Protein AF-A0A4Q3ACN5-F1 (afdb_monomer)

Nearest PDB structures (foldseek):
  8byt-assembly1_A  TM=2.832E-01  e=7.876E+00  Veillonella parvula

pLDDT: mean 89.88, std 8.8, range [47.22, 98.25]

Sequence (199 aa):
MADLKVKLSAAVGVMPGVPFAIDLSIPGQAVHGDQWLEDMKPAAAQFQARLQGLGLLRHPTTWQGLAVANAESVTMQMGEQAFEFDEGRATFALQGGVLQCPDIRLTGERASFLGNGQLHADGQGTGVLRVVVPPATAVIWTERLAIGDRAPVFAPLETPDRMFIDLRWISYSGGRGIELGAGGPIVPPVDLFKLLAGS

Secondary structure (DSSP, 8-state):
------EEEEEE--STT-EEEEEEEEEEEEEE-TTT-TTT--EEEEEEEEEEEEEETTEEEEEEEEEEEEEEEEEEEETTEEEEEEEEEEEEEEETTEEEEEEEEEE-SS-EEEEEEEEETTS-EEEEEEEEE-HHHHHHHHHHT-BTTB----EE-SSTT-EEEEEEEEEETTEEEEEESTT--EE-TTTHHHHHHT-

Radius of gyration: 18.89 Å; Cα contacts (8 Å, |Δi|>4): 512; chains: 1; bounding box: 46×30×50 Å

Solvent-accessible surface area (backbone atoms only — not comparable to full-atom values): 9971 Å² total; per-residue (Å²): 137,76,81,84,64,72,49,76,47,75,49,75,48,98,51,93,51,32,40,38,38,40,41,37,37,30,64,78,35,55,48,74,36,48,90,81,35,77,69,35,38,36,33,23,64,31,33,31,36,40,37,38,37,35,32,28,75,77,37,54,56,56,26,35,33,43,35,43,38,42,32,30,55,32,38,33,34,31,58,88,46,77,45,59,21,58,39,33,39,38,38,37,39,34,49,61,34,30,42,32,26,83,39,35,38,36,41,30,93,70,38,29,41,41,29,36,36,38,37,38,81,88,66,53,55,45,35,41,37,35,39,36,29,37,57,74,55,48,55,57,48,30,64,56,54,38,50,89,98,31,50,35,59,70,42,71,47,99,54,84,75,30,26,33,33,45,37,28,47,44,74,53,101,89,50,60,28,31,30,36,14,92,92,26,31,72,39,50,70,87,46,52,63,36,44,72,23,74,102

Mean predicted aligned error: 5.49 Å

Structure (mmCIF, N/CA/C/O backbone):
data_AF-A0A4Q3ACN5-F1
#
_entry.id   AF-A0A4Q3ACN5-F1
#
loop_
_atom_site.group_PDB
_atom_site.id
_atom_site.type_symbol
_atom_site.label_atom_id
_atom_site.label_alt_id
_atom_site.label_comp_id
_atom_site.label_asym_id
_atom_site.label_entity_id
_atom_site.label_seq_id
_atom_site.pdbx_PDB_ins_code
_atom_site.Cartn_x
_atom_site.Cartn_y
_atom_site.Cartn_z
_atom_site.occupancy
_atom_site.B_iso_or_equiv
_atom_site.auth_seq_id
_atom_site.auth_comp_id
_atom_site.auth_asym_id
_atom_site.auth_atom_id
_atom_site.pdbx_PDB_model_num
ATOM 1 N N . MET A 1 1 ? 20.662 5.066 13.848 1.00 47.22 1 MET A N 1
ATOM 2 C CA . MET A 1 1 ? 20.345 5.202 12.412 1.00 47.22 1 MET A CA 1
ATOM 3 C C . MET A 1 1 ? 20.627 3.865 11.760 1.00 47.22 1 MET A C 1
ATOM 5 O O . MET A 1 1 ? 21.734 3.371 11.929 1.00 47.22 1 MET A O 1
ATOM 9 N N . ALA A 1 2 ? 19.634 3.243 11.129 1.00 57.97 2 ALA A N 1
ATOM 10 C CA . ALA A 1 2 ? 19.852 2.034 10.342 1.00 57.97 2 ALA A CA 1
ATOM 11 C C . ALA A 1 2 ? 19.948 2.446 8.869 1.00 57.97 2 ALA A C 1
ATOM 13 O O . ALA A 1 2 ? 18.986 2.977 8.320 1.00 57.97 2 ALA A O 1
ATOM 14 N N . ASP A 1 3 ? 21.116 2.251 8.257 1.00 80.38 3 ASP A N 1
ATOM 15 C CA . ASP A 1 3 ? 21.309 2.502 6.830 1.00 80.38 3 ASP A CA 1
ATOM 16 C C . ASP A 1 3 ? 20.496 1.488 6.015 1.00 80.38 3 ASP A C 1
ATOM 18 O O . ASP A 1 3 ? 20.639 0.274 6.196 1.00 80.38 3 ASP A O 1
ATOM 22 N N . LEU A 1 4 ? 19.658 1.978 5.097 1.00 88.06 4 LEU A N 1
ATOM 23 C CA . LEU A 1 4 ? 18.898 1.128 4.183 1.00 88.06 4 LEU A CA 1
ATOM 24 C C . LEU A 1 4 ? 19.859 0.461 3.190 1.00 88.06 4 LEU A C 1
ATOM 26 O O . LEU A 1 4 ? 20.398 1.108 2.290 1.00 88.06 4 LEU A O 1
ATOM 30 N N . LYS A 1 5 ? 20.057 -0.854 3.305 1.00 92.56 5 LYS A N 1
ATOM 31 C CA . LYS A 1 5 ? 20.856 -1.614 2.334 1.00 92.56 5 LYS A CA 1
ATOM 32 C C . LYS A 1 5 ? 20.018 -1.906 1.099 1.00 92.56 5 LYS A C 1
ATOM 34 O O . LYS A 1 5 ? 18.934 -2.473 1.205 1.00 92.56 5 LYS A O 1
ATOM 39 N N . VAL A 1 6 ? 20.543 -1.579 -0.075 1.00 94.38 6 VAL A N 1
ATOM 40 C CA . VAL A 1 6 ? 19.893 -1.828 -1.367 1.00 94.38 6 VAL A CA 1
ATOM 41 C C . VAL A 1 6 ? 20.919 -2.427 -2.322 1.00 94.38 6 VAL A C 1
ATOM 43 O O . VAL A 1 6 ? 22.055 -1.963 -2.390 1.00 94.38 6 VAL A O 1
ATOM 46 N N . LYS A 1 7 ? 20.531 -3.457 -3.075 1.00 96.44 7 LYS A N 1
ATOM 47 C CA . LYS A 1 7 ? 21.281 -3.931 -4.243 1.00 96.44 7 LYS A CA 1
ATOM 48 C C . LYS A 1 7 ? 20.524 -3.519 -5.493 1.00 96.44 7 LYS A C 1
ATOM 50 O O . LYS A 1 7 ? 19.340 -3.817 -5.607 1.00 96.44 7 LYS A O 1
ATOM 55 N N . LEU A 1 8 ? 21.218 -2.866 -6.415 1.00 96.69 8 LEU A N 1
ATOM 56 C CA . LEU A 1 8 ? 20.681 -2.440 -7.701 1.00 96.69 8 LEU A CA 1
ATOM 57 C C . LEU A 1 8 ? 21.553 -3.013 -8.815 1.00 96.69 8 LEU A C 1
ATOM 59 O O . LEU A 1 8 ? 22.773 -2.874 -8.796 1.00 96.69 8 LEU A O 1
ATOM 63 N N . SER A 1 9 ? 20.918 -3.642 -9.791 1.00 96.62 9 SER A N 1
ATOM 64 C CA . SER A 1 9 ? 21.497 -4.006 -11.078 1.00 96.62 9 SER A CA 1
ATOM 65 C C . SER A 1 9 ? 20.678 -3.329 -12.163 1.00 96.62 9 SER A C 1
ATOM 67 O O . SER A 1 9 ? 19.456 -3.446 -12.183 1.00 96.62 9 SER A O 1
ATOM 69 N N . ALA A 1 10 ? 21.342 -2.601 -13.052 1.00 95.19 10 ALA A N 1
ATOM 70 C CA . ALA A 1 10 ? 20.690 -1.905 -14.147 1.00 95.19 10 ALA A CA 1
ATOM 71 C C . ALA A 1 10 ? 21.478 -2.115 -15.438 1.00 95.19 10 ALA A C 1
ATOM 73 O O . ALA A 1 10 ? 22.709 -2.088 -15.439 1.00 95.19 10 ALA A O 1
ATOM 74 N N . ALA A 1 11 ? 20.759 -2.306 -16.537 1.00 94.44 11 ALA A N 1
ATOM 75 C CA . ALA A 1 11 ? 21.305 -2.359 -17.881 1.00 94.44 11 ALA A CA 1
ATOM 76 C C . ALA A 1 11 ? 20.527 -1.387 -18.767 1.00 94.44 11 ALA A C 1
ATOM 78 O O . ALA A 1 11 ? 19.301 -1.313 -18.690 1.00 94.44 11 ALA A O 1
ATOM 79 N N . VAL A 1 12 ? 21.242 -0.651 -19.615 1.00 93.56 12 VAL A N 1
ATOM 80 C CA . VAL A 1 12 ? 20.662 0.286 -20.581 1.00 93.56 12 VAL A CA 1
ATOM 81 C C . VAL A 1 12 ? 21.335 0.052 -21.926 1.00 93.56 12 VAL A C 1
ATOM 83 O O . VAL A 1 12 ? 22.561 -0.019 -22.003 1.00 93.56 12 VAL A O 1
ATOM 86 N N . GLY A 1 13 ? 20.543 -0.101 -22.984 1.00 90.88 13 GLY A N 1
ATOM 87 C CA . GLY A 1 13 ? 21.046 -0.315 -24.339 1.00 90.88 13 GLY A CA 1
ATOM 88 C C . GLY A 1 13 ? 20.994 0.943 -25.199 1.00 90.88 13 GLY A C 1
ATOM 89 O O . GLY A 1 13 ? 20.187 1.845 -24.983 1.00 90.88 13 GLY A O 1
ATOM 90 N N . VAL A 1 14 ? 21.835 0.976 -26.231 1.00 86.56 14 VAL A N 1
ATOM 91 C CA . VAL A 1 14 ? 21.935 2.092 -27.182 1.00 86.56 14 VAL A CA 1
ATOM 92 C C . VAL A 1 14 ? 21.248 1.696 -28.492 1.00 86.56 14 VAL A C 1
ATOM 94 O O . VAL A 1 14 ? 21.888 1.358 -29.480 1.00 86.56 14 VAL A O 1
ATOM 97 N N . MET A 1 15 ? 19.917 1.672 -28.479 1.00 85.94 15 MET A N 1
ATOM 98 C CA . MET A 1 15 ? 19.063 1.406 -29.648 1.00 85.94 15 MET A CA 1
ATOM 99 C C . MET A 1 15 ? 17.891 2.403 -29.663 1.00 85.94 15 MET A C 1
ATOM 101 O O . MET A 1 15 ? 17.601 2.998 -28.618 1.00 85.94 15 MET A O 1
ATOM 105 N N . PRO A 1 16 ? 17.194 2.611 -30.800 1.00 82.88 16 PRO A N 1
ATOM 106 C CA . PRO A 1 16 ? 15.956 3.390 -30.825 1.00 82.88 16 PRO A CA 1
ATOM 107 C C . PRO A 1 16 ? 14.988 2.943 -29.717 1.00 82.88 16 PRO A C 1
ATOM 109 O O . PRO A 1 16 ? 14.796 1.752 -29.495 1.00 82.88 16 PRO A O 1
ATOM 112 N N . GLY A 1 17 ? 14.423 3.901 -28.977 1.00 84.56 17 GLY A N 1
ATOM 113 C CA . GLY A 1 17 ? 13.564 3.625 -27.816 1.00 84.56 17 GLY A CA 1
ATOM 114 C C . GLY A 1 17 ? 14.297 3.434 -26.476 1.00 84.56 17 GLY A C 1
ATOM 115 O O . GLY A 1 17 ? 13.669 3.629 -25.438 1.00 84.56 17 GLY A O 1
ATOM 116 N N . VAL A 1 18 ? 15.610 3.165 -26.497 1.00 94.50 18 VAL A N 1
ATOM 117 C CA . VAL A 1 18 ? 16.508 2.968 -25.339 1.00 94.50 18 VAL A CA 1
ATOM 118 C C . VAL A 1 18 ? 16.003 1.861 -24.399 1.00 94.50 18 VAL A C 1
ATOM 120 O O . VAL A 1 18 ? 15.285 2.151 -23.438 1.00 94.50 18 VAL A O 1
ATOM 123 N N . PRO A 1 19 ? 16.327 0.582 -24.673 1.00 95.31 19 PRO A N 1
ATOM 124 C CA . PRO A 1 19 ? 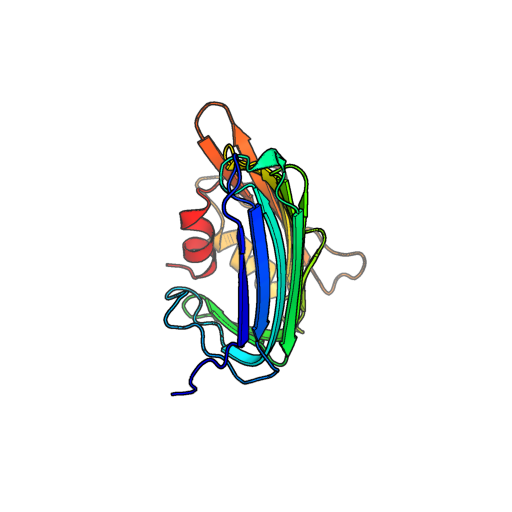15.922 -0.507 -23.799 1.00 95.31 19 PRO A CA 1
ATOM 125 C C . PRO A 1 19 ? 16.594 -0.391 -22.434 1.00 95.31 19 PRO A C 1
ATOM 127 O O . PRO A 1 19 ? 17.763 -0.012 -22.338 1.00 95.31 19 PRO A O 1
ATOM 130 N N . PHE A 1 20 ? 15.864 -0.764 -21.392 1.00 96.00 20 PHE A N 1
ATOM 131 C CA . PHE A 1 20 ? 16.375 -0.862 -20.037 1.00 96.00 20 PHE A CA 1
ATOM 132 C C . PHE A 1 20 ? 15.949 -2.179 -19.391 1.00 96.00 20 PHE A C 1
ATOM 134 O O . PHE A 1 20 ? 14.919 -2.759 -19.741 1.00 96.00 20 PHE A O 1
ATOM 141 N N . ALA A 1 21 ? 16.739 -2.611 -18.417 1.00 97.31 21 ALA A N 1
ATOM 142 C CA . ALA A 1 21 ? 16.371 -3.616 -17.437 1.00 97.31 21 ALA A CA 1
ATOM 143 C C . ALA A 1 21 ? 16.882 -3.175 -16.063 1.00 97.31 21 ALA A C 1
ATOM 145 O O . ALA A 1 21 ? 17.990 -2.648 -15.951 1.00 97.31 21 ALA A O 1
ATOM 146 N N . ILE A 1 22 ? 16.077 -3.387 -15.029 1.00 97.56 22 ILE A N 1
ATOM 147 C CA . ILE A 1 22 ? 16.402 -3.109 -13.633 1.00 97.56 22 ILE A CA 1
ATOM 148 C C . ILE A 1 22 ? 16.054 -4.326 -12.775 1.00 97.56 22 ILE A C 1
ATOM 150 O O . ILE A 1 22 ? 15.009 -4.948 -12.955 1.00 97.56 22 ILE A O 1
ATOM 154 N N . ASP A 1 23 ? 16.927 -4.648 -11.830 1.00 98.06 23 ASP A N 1
ATOM 155 C CA . ASP A 1 23 ? 16.670 -5.554 -10.712 1.00 98.06 23 ASP A CA 1
ATOM 156 C C . ASP A 1 23 ? 17.138 -4.842 -9.443 1.00 98.06 23 ASP A C 1
ATOM 158 O O . ASP A 1 23 ? 18.310 -4.483 -9.303 1.00 98.06 23 ASP A O 1
ATOM 162 N N . LEU A 1 24 ? 16.203 -4.581 -8.544 1.00 98.19 24 LEU A N 1
ATOM 163 C CA . LEU A 1 24 ? 16.436 -3.967 -7.252 1.00 98.19 24 LEU A CA 1
ATOM 164 C C . LEU A 1 24 ? 16.024 -4.969 -6.183 1.00 98.19 24 LEU A C 1
ATOM 166 O O . LEU A 1 24 ? 14.907 -5.479 -6.195 1.00 98.19 24 LEU A O 1
ATOM 170 N N . SER A 1 25 ? 16.899 -5.215 -5.216 1.00 97.88 25 SER A N 1
ATOM 171 C CA . SER A 1 25 ? 16.578 -6.029 -4.048 1.00 97.88 25 SER A CA 1
ATOM 172 C C . SER A 1 25 ? 16.986 -5.322 -2.766 1.00 97.88 25 SER A C 1
ATOM 174 O O . SER A 1 25 ? 18.127 -4.878 -2.624 1.00 97.88 25 SER A O 1
ATOM 176 N N . ILE A 1 26 ? 16.062 -5.275 -1.820 1.00 97.25 26 ILE A N 1
ATOM 177 C CA . ILE A 1 26 ? 16.270 -4.852 -0.444 1.00 97.25 26 ILE A CA 1
ATOM 178 C C . ILE A 1 26 ? 16.305 -6.143 0.380 1.00 97.25 26 ILE A C 1
ATOM 180 O O . ILE A 1 26 ? 15.275 -6.820 0.472 1.00 97.25 26 ILE A O 1
ATOM 184 N N . PRO A 1 27 ? 17.474 -6.552 0.906 1.00 96.56 27 PRO A N 1
ATOM 185 C CA . PRO A 1 27 ? 17.545 -7.714 1.775 1.00 96.56 27 PRO A CA 1
ATOM 186 C C . PRO A 1 27 ? 16.788 -7.434 3.074 1.00 96.56 27 PRO A C 1
ATOM 188 O O . PRO A 1 27 ? 16.678 -6.282 3.486 1.00 96.56 27 PRO A O 1
ATOM 191 N N . GLY A 1 28 ? 16.328 -8.502 3.723 1.00 96.69 28 GLY A N 1
ATOM 192 C CA . GLY A 1 28 ? 15.677 -8.425 5.023 1.00 96.69 28 GLY A CA 1
ATOM 193 C C . GLY A 1 28 ? 16.496 -7.632 6.043 1.00 96.69 28 GLY A C 1
ATOM 194 O O . GLY A 1 28 ? 17.621 -8.019 6.371 1.00 96.69 28 GLY A O 1
ATOM 195 N N . GLN A 1 29 ? 15.945 -6.506 6.489 1.00 95.94 29 GLN A N 1
ATOM 196 C CA . GLN A 1 29 ? 16.547 -5.616 7.479 1.00 95.94 29 GLN A CA 1
ATOM 197 C C . GLN A 1 29 ? 15.485 -4.759 8.173 1.00 95.94 29 GLN A C 1
ATOM 199 O O . GLN A 1 29 ? 14.416 -4.527 7.612 1.00 95.94 29 GLN A O 1
ATOM 204 N N . ALA A 1 30 ? 15.812 -4.216 9.344 1.00 95.25 30 ALA A N 1
ATOM 205 C CA . ALA A 1 30 ? 14.975 -3.215 9.992 1.00 95.25 30 ALA A CA 1
ATOM 206 C C . ALA A 1 30 ? 14.943 -1.909 9.184 1.00 95.25 30 ALA A C 1
ATOM 208 O O . ALA A 1 30 ? 15.966 -1.481 8.637 1.00 95.25 30 ALA A O 1
ATOM 209 N N . VAL A 1 31 ? 13.779 -1.262 9.136 1.00 92.50 31 VAL A N 1
ATOM 210 C CA . VAL A 1 31 ? 13.576 0.016 8.441 1.00 92.50 31 VAL A CA 1
ATOM 211 C C . VAL A 1 31 ? 12.773 0.985 9.300 1.00 92.50 31 VAL A C 1
ATOM 213 O O . VAL A 1 31 ? 11.856 0.587 10.016 1.00 92.50 31 VAL A O 1
ATOM 216 N N . HIS A 1 32 ? 13.106 2.268 9.180 1.00 89.88 32 HIS A N 1
ATOM 217 C CA . HIS A 1 32 ? 12.345 3.386 9.730 1.00 89.88 32 HIS A CA 1
ATOM 218 C C . HIS A 1 32 ? 12.052 4.348 8.575 1.00 89.88 32 HIS A C 1
ATOM 220 O O . HIS A 1 32 ? 12.966 4.748 7.858 1.00 89.88 32 HIS A O 1
ATOM 226 N N . GLY A 1 33 ? 10.775 4.633 8.344 1.00 81.69 33 GLY A N 1
ATOM 227 C CA . GLY A 1 33 ? 10.270 5.451 7.241 1.00 81.69 33 GLY A CA 1
ATOM 228 C C . GLY A 1 33 ? 9.792 6.835 7.667 1.00 81.69 33 GLY A C 1
ATOM 229 O O . GLY A 1 33 ? 9.095 7.501 6.905 1.00 81.69 33 GLY A O 1
ATOM 230 N N . ASP A 1 34 ? 10.173 7.279 8.862 1.00 76.69 34 ASP A N 1
ATOM 231 C CA . ASP A 1 34 ? 9.915 8.617 9.398 1.00 76.69 34 ASP A CA 1
ATOM 232 C C . ASP A 1 34 ? 10.428 9.742 8.487 1.00 76.69 34 ASP A C 1
ATOM 234 O O . ASP A 1 34 ? 9.850 10.822 8.476 1.00 76.69 34 ASP A O 1
ATOM 238 N N . GLN A 1 35 ? 11.447 9.472 7.667 1.00 71.38 35 GLN A N 1
ATOM 239 C CA . GLN A 1 35 ? 11.991 10.429 6.696 1.00 71.38 35 GLN A CA 1
ATOM 240 C C . GLN A 1 35 ? 11.203 10.526 5.380 1.00 71.38 35 GLN A C 1
ATOM 242 O O . GLN A 1 35 ? 11.415 11.462 4.613 1.00 71.38 35 GLN A O 1
ATOM 247 N N . TRP A 1 36 ? 10.344 9.551 5.073 1.00 69.62 36 TRP A N 1
ATOM 248 C CA . TRP A 1 36 ? 9.613 9.493 3.797 1.00 69.62 36 TRP A CA 1
ATOM 249 C C . TRP A 1 36 ? 8.115 9.732 3.961 1.00 69.62 36 TRP A C 1
ATOM 251 O O . TRP A 1 36 ? 7.448 10.119 3.005 1.00 69.62 36 TRP A O 1
ATOM 261 N N . LEU A 1 37 ? 7.586 9.476 5.158 1.00 73.06 37 LEU A N 1
ATOM 262 C CA . LEU A 1 37 ? 6.167 9.556 5.484 1.00 73.06 37 LEU A CA 1
ATOM 263 C C . LEU A 1 37 ? 6.004 10.229 6.850 1.00 73.06 37 LEU A C 1
ATOM 265 O O . LEU A 1 37 ? 5.714 9.566 7.848 1.00 73.06 37 LEU A O 1
ATOM 269 N N . GLU A 1 38 ? 6.210 11.547 6.884 1.00 68.75 38 GLU A N 1
ATOM 270 C CA . GLU A 1 38 ? 6.220 12.348 8.120 1.00 68.75 38 GLU A CA 1
ATOM 271 C C . GLU A 1 38 ? 4.943 12.162 8.965 1.00 68.75 38 GLU A C 1
ATOM 273 O O . GLU A 1 38 ? 5.030 12.068 10.192 1.00 68.75 38 GLU A O 1
ATOM 278 N N . ASP A 1 39 ? 3.787 12.005 8.308 1.00 72.50 39 ASP A N 1
ATOM 279 C CA . ASP A 1 39 ? 2.471 11.852 8.948 1.00 72.50 39 ASP A CA 1
ATOM 280 C C . ASP A 1 39 ? 2.186 10.437 9.495 1.00 72.50 39 ASP A C 1
ATOM 282 O O . ASP A 1 39 ? 1.250 10.263 10.277 1.00 72.50 39 ASP A O 1
ATOM 286 N N . MET A 1 40 ? 2.955 9.417 9.081 1.00 77.19 40 MET A N 1
ATOM 287 C CA . MET A 1 40 ? 2.681 7.999 9.397 1.00 77.19 40 MET A CA 1
ATOM 288 C C . MET A 1 40 ? 3.825 7.275 10.122 1.00 77.19 40 MET A C 1
ATOM 290 O O . MET A 1 40 ? 3.603 6.207 10.694 1.00 77.19 40 MET A O 1
ATOM 294 N N . LYS A 1 41 ? 5.052 7.813 10.057 1.00 86.56 41 LYS A N 1
ATOM 295 C CA . LYS A 1 41 ? 6.290 7.295 10.676 1.00 86.56 41 LYS A CA 1
ATOM 296 C C . LYS A 1 41 ? 6.351 5.760 10.767 1.00 86.56 41 LYS A C 1
ATOM 298 O O . LYS A 1 41 ? 6.457 5.221 11.871 1.00 86.56 41 LYS A O 1
ATOM 303 N N . PRO A 1 42 ? 6.247 5.036 9.639 1.00 89.44 42 PRO A N 1
ATOM 304 C CA . PRO A 1 42 ? 6.220 3.585 9.682 1.00 89.44 42 PRO A CA 1
ATOM 305 C C . PRO A 1 42 ? 7.592 3.037 10.071 1.00 89.44 42 PRO A C 1
ATOM 307 O O . PRO A 1 42 ? 8.622 3.563 9.651 1.00 89.44 42 PRO A O 1
ATOM 310 N N . ALA A 1 43 ? 7.624 1.946 10.817 1.00 93.06 43 ALA A N 1
ATOM 311 C CA . ALA A 1 43 ? 8.829 1.169 11.054 1.00 93.06 43 ALA A CA 1
ATOM 312 C C . ALA A 1 43 ? 8.514 -0.320 10.935 1.00 93.06 43 ALA A C 1
ATOM 314 O O . ALA A 1 43 ? 7.380 -0.737 11.143 1.00 93.06 43 ALA A O 1
ATOM 315 N N . ALA A 1 44 ? 9.511 -1.125 10.588 1.00 94.94 44 ALA A N 1
ATOM 316 C CA . ALA A 1 44 ? 9.386 -2.577 10.580 1.00 94.94 44 ALA A CA 1
ATOM 317 C C . ALA A 1 44 ? 10.670 -3.200 11.121 1.00 94.94 44 ALA A C 1
ATOM 319 O O . ALA A 1 44 ? 11.771 -2.750 10.786 1.00 94.94 44 ALA A O 1
ATOM 320 N N . ALA A 1 45 ? 10.533 -4.247 11.937 1.00 95.56 45 ALA A N 1
ATOM 321 C CA . ALA A 1 45 ? 11.682 -4.995 12.446 1.00 95.56 45 ALA A CA 1
ATOM 322 C C . ALA A 1 45 ? 12.403 -5.743 11.319 1.00 95.56 45 ALA A C 1
ATOM 324 O O . ALA A 1 45 ? 13.628 -5.864 11.332 1.00 95.56 45 ALA A O 1
ATOM 325 N N . GLN A 1 46 ? 11.635 -6.192 10.326 1.00 96.19 46 GLN A N 1
ATOM 326 C CA . GLN A 1 46 ? 12.142 -6.830 9.127 1.00 96.19 46 GLN A CA 1
ATOM 327 C C . GLN A 1 46 ? 11.364 -6.326 7.918 1.00 96.19 46 GLN A C 1
ATOM 329 O O . GLN A 1 46 ? 10.145 -6.419 7.876 1.00 96.19 46 GLN A O 1
ATOM 334 N N . PHE A 1 47 ? 12.068 -5.817 6.918 1.00 96.56 47 PHE A N 1
ATOM 335 C CA . PHE A 1 47 ? 11.521 -5.425 5.629 1.00 96.56 47 PHE A CA 1
ATOM 336 C C . PHE A 1 47 ? 12.413 -5.960 4.520 1.00 96.56 47 PHE A C 1
ATOM 338 O O . PHE A 1 47 ? 13.637 -5.817 4.555 1.00 96.56 47 PHE A O 1
ATOM 345 N N . GLN A 1 48 ? 11.789 -6.563 3.518 1.00 97.56 48 GLN A N 1
ATOM 346 C CA . GLN A 1 48 ? 12.456 -7.043 2.321 1.00 97.56 48 GLN A CA 1
ATOM 347 C C . GLN A 1 48 ? 11.617 -6.723 1.097 1.00 97.56 48 GLN A C 1
ATOM 349 O O . GLN A 1 48 ? 10.390 -6.826 1.115 1.00 97.56 48 GLN A O 1
ATOM 354 N N . ALA A 1 49 ? 12.287 -6.387 0.004 1.00 98.06 49 ALA A N 1
ATOM 355 C CA . ALA A 1 49 ? 11.616 -6.102 -1.248 1.00 98.06 49 ALA A CA 1
ATOM 356 C C . ALA A 1 49 ? 12.447 -6.569 -2.433 1.00 98.06 49 ALA A C 1
ATOM 358 O O . ALA A 1 49 ? 13.678 -6.583 -2.391 1.00 98.06 49 ALA A O 1
ATOM 359 N N . ARG A 1 50 ? 11.769 -6.907 -3.521 1.00 98.25 50 ARG A N 1
ATOM 360 C CA . ARG A 1 50 ? 12.390 -7.093 -4.824 1.00 98.25 50 ARG A CA 1
ATOM 361 C C . ARG A 1 50 ? 11.539 -6.420 -5.877 1.00 98.25 50 ARG A C 1
ATOM 363 O O . ARG A 1 50 ? 10.324 -6.571 -5.864 1.00 98.25 50 ARG A O 1
ATOM 370 N N . LEU A 1 51 ? 12.185 -5.719 -6.792 1.00 98.06 51 LEU A N 1
ATOM 371 C CA . LEU A 1 51 ? 11.582 -5.128 -7.969 1.00 98.06 51 LEU A CA 1
ATOM 372 C C . LEU A 1 51 ? 12.398 -5.546 -9.182 1.00 98.06 51 LEU A C 1
ATOM 374 O O . LEU A 1 51 ? 13.617 -5.418 -9.192 1.00 98.06 51 LEU A O 1
ATOM 378 N N . GLN A 1 52 ? 11.720 -6.013 -10.217 1.00 97.88 52 GLN A N 1
ATOM 379 C CA . GLN A 1 52 ? 12.304 -6.274 -11.521 1.00 97.88 52 GLN A CA 1
ATOM 380 C C . GLN A 1 52 ? 11.487 -5.547 -12.573 1.00 97.88 52 GLN A C 1
ATOM 382 O O . GLN A 1 52 ? 10.260 -5.520 -12.500 1.00 97.88 52 GLN A O 1
ATOM 387 N N . GLY A 1 53 ? 12.158 -4.960 -13.553 1.00 97.00 53 GLY A N 1
ATOM 388 C CA . GLY A 1 53 ? 11.485 -4.237 -14.616 1.00 97.00 53 GLY A CA 1
ATOM 389 C C . GLY A 1 53 ? 12.314 -4.170 -15.880 1.00 97.00 53 GLY A C 1
ATOM 390 O O . GLY A 1 53 ? 13.541 -4.191 -15.833 1.00 97.00 53 GLY A O 1
ATOM 391 N N . LEU A 1 54 ? 11.642 -4.089 -17.018 1.00 96.50 54 LEU A N 1
ATOM 392 C CA . LEU A 1 54 ? 12.258 -3.921 -18.323 1.00 96.50 54 LEU A CA 1
ATOM 393 C C . LEU A 1 54 ? 11.309 -3.213 -19.283 1.00 96.50 54 LEU A C 1
ATOM 395 O O . LEU A 1 54 ? 10.095 -3.193 -19.088 1.00 96.50 54 LEU A O 1
ATOM 399 N N . GLY A 1 55 ? 11.865 -2.658 -20.350 1.00 94.88 55 GLY A N 1
ATOM 400 C CA . GLY A 1 55 ? 11.089 -2.035 -21.415 1.00 94.88 55 GLY A CA 1
ATOM 401 C C . GLY A 1 55 ? 11.941 -1.091 -22.244 1.00 94.88 55 GLY A C 1
ATOM 402 O O . GLY A 1 55 ? 13.167 -1.133 -22.192 1.00 94.88 55 GLY A O 1
ATOM 403 N N . LEU A 1 56 ? 11.288 -0.219 -23.003 1.00 94.44 56 LEU A N 1
ATOM 404 C CA . LEU A 1 56 ? 11.920 0.882 -23.726 1.00 94.44 56 LEU A CA 1
ATOM 405 C C . LEU A 1 56 ? 11.620 2.189 -22.989 1.00 94.44 56 LEU A C 1
ATOM 407 O O . LEU A 1 56 ? 10.452 2.539 -22.815 1.00 94.44 56 LEU A O 1
ATOM 411 N N . LEU A 1 57 ? 12.642 2.942 -22.574 1.00 90.12 57 LEU A N 1
ATOM 412 C CA . LEU A 1 57 ? 12.472 4.176 -21.789 1.00 90.12 57 LEU A CA 1
ATOM 413 C C . LEU A 1 57 ? 11.547 5.190 -22.474 1.00 90.12 57 LEU A C 1
ATOM 415 O O . LEU A 1 57 ? 10.805 5.898 -21.802 1.00 90.12 57 LEU A O 1
ATOM 419 N N . ARG A 1 58 ? 11.557 5.243 -23.812 1.00 89.00 58 ARG A N 1
ATOM 420 C CA . ARG A 1 58 ? 10.717 6.166 -24.597 1.00 89.00 58 ARG A CA 1
ATOM 421 C C . ARG A 1 58 ? 9.325 5.621 -24.935 1.00 89.00 58 ARG A C 1
ATOM 423 O O . ARG A 1 58 ? 8.546 6.331 -25.562 1.00 89.00 58 ARG A O 1
ATOM 430 N N . HIS A 1 59 ? 9.003 4.391 -24.534 1.00 89.94 59 HIS A N 1
ATOM 431 C CA . HIS A 1 59 ? 7.699 3.771 -24.771 1.00 89.94 59 HIS A CA 1
ATOM 432 C C . HIS A 1 59 ? 7.168 3.121 -23.481 1.00 89.94 59 HIS A C 1
ATOM 434 O O . HIS A 1 59 ? 7.300 1.907 -23.320 1.00 89.94 59 HIS A O 1
ATOM 440 N N . PRO A 1 60 ? 6.542 3.890 -22.567 1.00 87.38 60 PRO A N 1
ATOM 441 C CA . PRO A 1 60 ? 6.004 3.375 -21.299 1.00 87.38 60 PRO A CA 1
ATOM 442 C C . PRO A 1 60 ? 5.031 2.201 -21.450 1.00 87.38 60 PRO A C 1
ATOM 444 O O . PRO A 1 60 ? 4.971 1.321 -20.599 1.00 87.38 60 PRO A O 1
ATOM 447 N N . THR A 1 61 ? 4.325 2.127 -22.578 1.00 90.38 61 THR A N 1
ATOM 448 C CA . THR A 1 61 ? 3.442 1.003 -22.922 1.00 90.38 61 THR A CA 1
ATOM 449 C C . THR A 1 61 ? 4.181 -0.323 -23.125 1.00 90.38 61 THR A C 1
ATOM 451 O O . THR A 1 61 ? 3.558 -1.375 -23.154 1.00 90.38 61 THR A O 1
ATOM 454 N N . THR A 1 62 ? 5.507 -0.305 -23.258 1.00 92.62 62 THR A N 1
ATOM 455 C CA . THR A 1 62 ? 6.339 -1.518 -23.333 1.00 92.62 62 THR A CA 1
ATOM 456 C C . THR A 1 62 ? 6.844 -1.973 -21.972 1.00 92.62 62 THR A C 1
ATOM 458 O O . THR A 1 62 ? 7.428 -3.053 -21.879 1.00 92.62 62 THR A O 1
ATOM 461 N N . TRP A 1 63 ? 6.665 -1.154 -20.931 1.00 93.94 63 TRP A N 1
ATOM 462 C CA . TRP A 1 63 ? 7.222 -1.446 -19.623 1.00 93.94 63 TRP A CA 1
ATOM 463 C C . TRP A 1 63 ? 6.513 -2.646 -19.015 1.00 93.94 63 TRP A C 1
ATOM 465 O O . TRP A 1 63 ? 5.281 -2.750 -19.017 1.00 93.94 63 TRP A O 1
ATOM 475 N N . GLN A 1 64 ? 7.333 -3.550 -18.503 1.00 96.00 64 GLN A N 1
ATOM 476 C CA . GLN A 1 64 ? 6.929 -4.745 -17.797 1.00 96.00 64 GLN A CA 1
ATOM 477 C C . GLN A 1 64 ? 7.717 -4.822 -16.503 1.00 96.00 64 GLN A C 1
ATOM 479 O O . GLN A 1 64 ? 8.901 -4.491 -16.479 1.00 96.00 64 GLN A O 1
ATOM 484 N N . GLY A 1 65 ? 7.084 -5.264 -15.430 1.00 97.19 65 GLY A N 1
ATOM 485 C CA . GLY A 1 65 ? 7.777 -5.418 -14.167 1.00 97.19 65 GLY A CA 1
ATOM 486 C C . GLY A 1 65 ? 6.944 -6.091 -13.099 1.00 97.19 65 GLY A C 1
ATOM 487 O O . GLY A 1 65 ? 5.725 -6.193 -13.203 1.00 97.19 65 GLY A O 1
ATOM 488 N N . LEU A 1 66 ? 7.635 -6.537 -12.063 1.00 98.00 66 LEU A N 1
ATOM 489 C CA . LEU A 1 66 ? 7.065 -7.130 -10.868 1.00 98.00 66 LEU A CA 1
ATOM 490 C C . LEU A 1 66 ? 7.778 -6.525 -9.667 1.00 98.00 66 LEU A C 1
ATOM 492 O O . LEU A 1 66 ? 9.005 -6.446 -9.652 1.00 98.00 66 LEU A O 1
ATOM 496 N N . ALA A 1 67 ? 7.025 -6.142 -8.647 1.00 98.25 67 ALA A N 1
ATOM 497 C CA . ALA A 1 67 ? 7.572 -5.814 -7.347 1.00 98.25 67 ALA A CA 1
ATOM 498 C C . ALA A 1 67 ? 6.833 -6.583 -6.257 1.00 98.25 67 ALA A C 1
ATOM 500 O O . ALA A 1 67 ? 5.612 -6.715 -6.292 1.00 98.25 67 ALA A O 1
ATOM 501 N N . VAL A 1 68 ? 7.582 -7.085 -5.284 1.00 98.19 68 VAL A N 1
ATOM 502 C CA . VAL A 1 68 ? 7.051 -7.731 -4.085 1.00 98.19 68 VAL A CA 1
ATOM 503 C C . VAL A 1 68 ? 7.766 -7.139 -2.885 1.00 98.19 68 VAL A C 1
ATOM 505 O O . VAL A 1 68 ? 8.994 -7.050 -2.882 1.00 98.19 68 VAL A O 1
ATOM 508 N N . ALA A 1 69 ? 7.010 -6.766 -1.863 1.00 98.12 69 ALA A N 1
ATOM 509 C CA . ALA A 1 69 ? 7.522 -6.331 -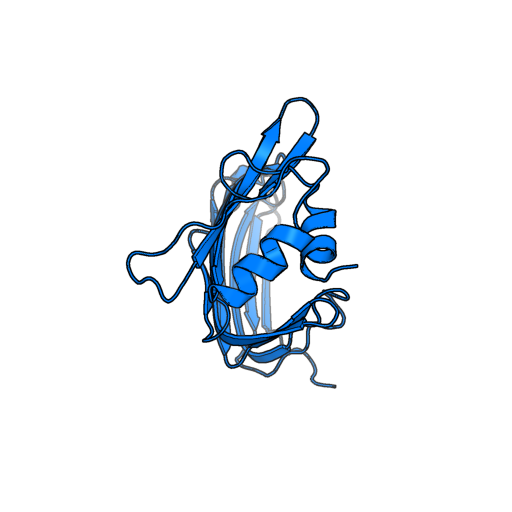0.574 1.00 98.12 69 ALA A CA 1
ATOM 510 C C . ALA A 1 69 ? 6.865 -7.144 0.542 1.00 98.12 69 ALA A C 1
ATOM 512 O O . ALA A 1 69 ? 5.680 -7.466 0.458 1.00 98.12 69 ALA A O 1
ATOM 513 N N . ASN A 1 70 ? 7.640 -7.473 1.571 1.00 98.19 70 ASN A N 1
ATOM 514 C CA . ASN A 1 70 ? 7.149 -8.097 2.795 1.00 98.19 70 ASN A CA 1
ATOM 515 C C . ASN A 1 70 ? 7.763 -7.375 3.995 1.00 98.19 70 ASN A C 1
ATOM 517 O O . ASN A 1 70 ? 8.913 -6.928 3.930 1.00 98.19 70 ASN A O 1
ATOM 521 N N . ALA A 1 71 ? 6.996 -7.280 5.068 1.00 97.50 71 ALA A N 1
ATOM 522 C CA . ALA A 1 71 ? 7.388 -6.651 6.310 1.00 97.50 71 ALA A CA 1
ATOM 523 C C . ALA A 1 71 ? 6.867 -7.462 7.502 1.00 97.50 71 ALA A C 1
ATOM 525 O O . ALA A 1 71 ? 5.787 -8.042 7.422 1.00 97.50 71 ALA A O 1
ATOM 526 N N . GLU A 1 72 ? 7.610 -7.470 8.601 1.00 97.38 72 GLU A N 1
ATOM 527 C CA . GLU A 1 72 ? 7.224 -8.110 9.861 1.00 97.38 72 GLU A CA 1
ATOM 528 C C . GLU A 1 72 ? 7.343 -7.106 11.006 1.00 97.38 72 GLU A C 1
ATOM 530 O O . GLU A 1 72 ? 8.247 -6.255 11.007 1.00 97.38 72 GLU A O 1
ATOM 535 N N . SER A 1 73 ? 6.437 -7.229 11.980 1.00 96.38 73 SER A N 1
ATOM 536 C CA . SER A 1 73 ? 6.347 -6.347 13.149 1.00 96.38 73 SER A CA 1
ATOM 537 C C . SER A 1 73 ? 6.352 -4.875 12.735 1.00 96.38 73 SER A C 1
ATOM 539 O O . SER A 1 73 ? 7.265 -4.112 13.067 1.00 96.38 73 SER A O 1
ATOM 541 N N . VAL A 1 74 ? 5.360 -4.502 11.927 1.00 95.56 74 VAL A N 1
ATOM 542 C CA . VAL A 1 74 ? 5.208 -3.145 11.407 1.00 95.56 74 VAL A CA 1
ATOM 543 C C . VAL A 1 74 ? 4.531 -2.287 12.462 1.00 95.56 74 VAL A C 1
ATOM 545 O O . VAL A 1 74 ? 3.445 -2.607 12.936 1.00 95.56 74 VAL A O 1
ATOM 548 N N . THR A 1 75 ? 5.136 -1.156 12.787 1.00 94.12 75 THR A N 1
ATOM 549 C CA . THR A 1 75 ? 4.502 -0.104 13.573 1.00 94.12 75 THR A CA 1
ATOM 550 C C . THR A 1 75 ? 4.234 1.096 12.683 1.00 94.12 75 THR A C 1
ATOM 552 O O . THR A 1 75 ? 5.007 1.409 11.777 1.00 94.12 75 THR A O 1
ATOM 555 N N . MET A 1 76 ? 3.106 1.758 12.901 1.00 90.19 76 MET A N 1
ATOM 556 C CA . MET A 1 76 ? 2.689 2.913 12.117 1.00 90.19 76 MET A CA 1
ATOM 557 C C . MET A 1 76 ? 2.026 3.926 13.036 1.00 90.19 76 MET A C 1
ATOM 559 O O . MET A 1 76 ? 0.997 3.643 13.647 1.00 90.19 76 MET A O 1
ATOM 563 N N . GLN A 1 77 ? 2.624 5.106 13.137 1.00 86.56 77 GLN A N 1
ATOM 564 C CA . GLN A 1 77 ? 2.130 6.193 13.967 1.00 86.56 77 GLN A CA 1
ATOM 565 C C . GLN A 1 77 ? 1.333 7.169 13.098 1.00 86.56 77 GLN A C 1
ATOM 567 O O . GLN A 1 77 ? 1.923 7.974 12.388 1.00 86.56 77 GLN A O 1
ATOM 572 N N . MET A 1 78 ? 0.005 7.128 13.173 1.00 78.75 78 MET A N 1
ATOM 573 C CA . MET A 1 78 ? -0.886 8.063 12.479 1.00 78.75 78 MET A CA 1
ATOM 574 C C . MET A 1 78 ? -1.402 9.106 13.474 1.00 78.75 78 MET A C 1
ATOM 576 O O . MET A 1 78 ? -2.315 8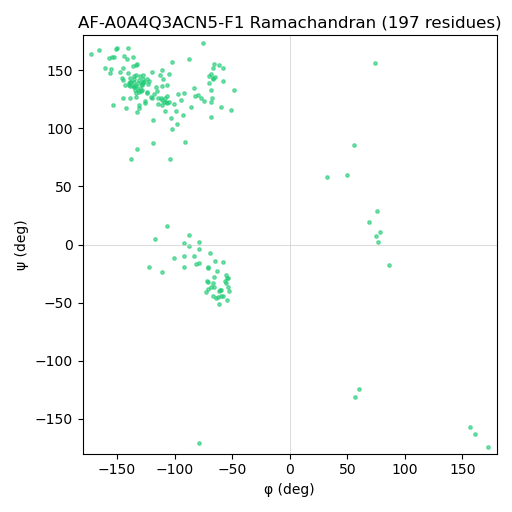.835 14.258 1.00 78.75 78 MET A O 1
ATOM 580 N N . GLY A 1 79 ? -0.791 10.292 13.482 1.00 76.31 79 GLY A N 1
ATOM 581 C CA . GLY A 1 79 ? -1.072 11.305 14.504 1.00 76.31 79 GLY A CA 1
ATOM 582 C C . GLY A 1 79 ? -0.751 10.785 15.910 1.00 76.31 79 GLY A C 1
ATOM 583 O O . GLY A 1 79 ? 0.365 10.334 16.175 1.00 76.31 79 GLY A O 1
ATOM 584 N N . GLU A 1 80 ? -1.727 10.812 16.819 1.00 76.00 80 GLU A N 1
ATOM 585 C CA . GLU A 1 80 ? -1.581 10.264 18.180 1.00 76.00 80 GLU A CA 1
ATOM 586 C C . GLU A 1 80 ? -1.823 8.746 18.267 1.00 76.00 80 GLU A C 1
ATOM 588 O O . GLU A 1 80 ? -1.549 8.134 19.301 1.00 76.00 80 GLU A O 1
ATOM 593 N N . GLN A 1 81 ? -2.320 8.107 17.202 1.00 79.62 81 GLN A N 1
ATOM 594 C CA . GLN A 1 81 ? -2.636 6.679 17.208 1.00 79.62 81 GLN A CA 1
ATOM 595 C C . GLN A 1 81 ? -1.474 5.840 16.677 1.00 79.62 81 GLN A C 1
ATOM 597 O O . GLN A 1 81 ? -1.029 6.012 15.545 1.00 79.62 81 GLN A O 1
ATOM 602 N N . ALA A 1 82 ? -1.034 4.882 17.491 1.00 86.94 82 ALA A N 1
ATOM 603 C CA . ALA A 1 82 ? -0.121 3.832 17.068 1.00 86.94 82 ALA A CA 1
ATOM 604 C C . ALA A 1 82 ? -0.916 2.607 16.601 1.00 86.94 82 ALA A C 1
ATOM 606 O O . ALA A 1 82 ? -1.796 2.115 17.314 1.00 86.94 82 ALA A O 1
ATOM 607 N N . PHE A 1 83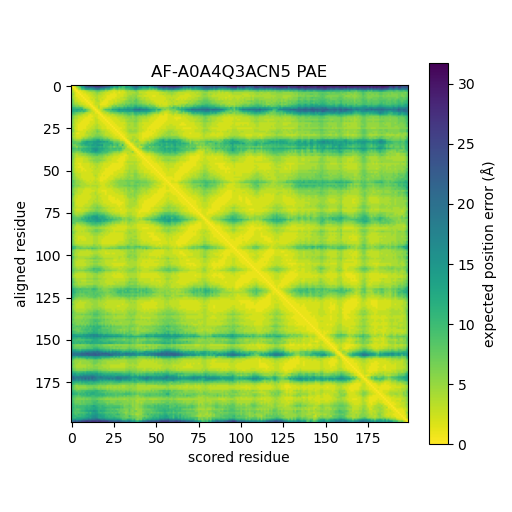 ? -0.577 2.105 15.419 1.00 89.69 83 PHE A N 1
ATOM 608 C CA . PHE A 1 83 ? -1.030 0.821 14.910 1.00 89.69 83 PHE A CA 1
ATOM 609 C C . PHE A 1 83 ? 0.140 -0.150 14.865 1.00 89.69 83 PHE A C 1
ATOM 611 O O . PHE A 1 83 ? 1.235 0.200 14.422 1.00 89.69 83 PHE A O 1
ATOM 618 N N . GLU A 1 84 ? -0.123 -1.370 15.310 1.00 95.00 84 GLU A N 1
ATOM 619 C CA . GLU A 1 84 ? 0.813 -2.485 15.266 1.00 95.00 84 GLU A CA 1
ATOM 620 C C . GLU A 1 84 ? 0.241 -3.549 14.332 1.00 95.00 84 GLU A C 1
ATOM 622 O O . GLU A 1 84 ? -0.944 -3.894 14.415 1.00 95.00 84 GLU A O 1
ATOM 627 N N . PHE A 1 85 ? 1.083 -4.041 13.431 1.00 96.81 85 PHE A N 1
ATOM 628 C CA . PHE A 1 85 ? 0.762 -5.100 12.489 1.00 96.81 85 PHE A CA 1
ATOM 629 C C . PHE A 1 85 ? 1.816 -6.190 12.580 1.00 96.81 85 PHE A C 1
ATOM 631 O O . PHE A 1 85 ? 3.018 -5.919 12.609 1.00 96.81 85 PHE A O 1
ATOM 638 N N . ASP A 1 86 ? 1.355 -7.429 12.565 1.00 97.00 86 ASP A N 1
ATOM 639 C CA . ASP A 1 86 ? 2.209 -8.607 12.596 1.00 97.00 86 ASP A CA 1
ATOM 640 C C . ASP A 1 86 ? 2.921 -8.782 11.248 1.00 97.00 86 ASP A C 1
ATOM 642 O O . ASP A 1 86 ? 4.120 -9.055 11.194 1.00 97.00 86 ASP A O 1
ATOM 646 N N . GLU A 1 87 ? 2.190 -8.549 10.152 1.00 96.25 87 GLU A N 1
ATOM 647 C CA . GLU A 1 87 ? 2.656 -8.770 8.783 1.00 96.25 87 GLU A CA 1
ATOM 648 C C . GLU A 1 87 ? 2.228 -7.636 7.844 1.00 96.25 87 GLU A C 1
ATOM 650 O O . GLU A 1 87 ? 1.085 -7.167 7.866 1.00 96.25 87 GLU A O 1
ATOM 655 N N . GLY A 1 88 ? 3.138 -7.255 6.950 1.00 97.44 88 GLY A N 1
ATOM 656 C CA . GLY A 1 88 ? 2.861 -6.448 5.773 1.00 97.44 88 GLY A CA 1
ATOM 657 C C . GLY A 1 88 ? 3.270 -7.153 4.488 1.00 97.44 88 GLY A C 1
ATOM 658 O O . GLY A 1 88 ? 4.333 -7.765 4.411 1.00 97.44 88 GLY A O 1
ATOM 659 N N . ARG A 1 89 ? 2.456 -7.025 3.443 1.00 97.94 89 ARG A N 1
ATOM 660 C CA . ARG A 1 89 ? 2.748 -7.568 2.117 1.00 97.94 89 ARG A CA 1
ATOM 661 C C . ARG A 1 89 ? 2.221 -6.651 1.031 1.00 97.94 89 ARG A C 1
ATOM 663 O O . ARG A 1 89 ? 1.128 -6.112 1.146 1.00 97.94 89 ARG A O 1
ATOM 670 N N . ALA A 1 90 ? 2.977 -6.503 -0.047 1.00 98.12 90 ALA A N 1
ATOM 671 C CA . ALA A 1 90 ? 2.509 -5.814 -1.239 1.00 98.12 90 ALA A CA 1
ATOM 672 C C . ALA A 1 90 ? 3.050 -6.491 -2.494 1.00 98.12 90 ALA A C 1
ATOM 674 O O . ALA A 1 90 ? 4.230 -6.840 -2.557 1.00 98.12 90 ALA A O 1
ATOM 675 N N . THR A 1 91 ? 2.195 -6.653 -3.497 1.00 98.12 91 THR A N 1
ATOM 676 C CA . THR A 1 91 ? 2.564 -7.135 -4.828 1.00 98.12 91 THR A CA 1
ATOM 677 C C . THR A 1 91 ? 2.120 -6.114 -5.858 1.00 98.12 91 THR A C 1
ATOM 679 O O . THR A 1 91 ? 0.966 -5.698 -5.864 1.00 98.12 91 THR A O 1
ATOM 682 N N . PHE A 1 92 ? 3.027 -5.750 -6.757 1.00 97.94 92 PHE A N 1
ATOM 683 C CA . PHE A 1 92 ? 2.759 -4.861 -7.874 1.00 97.94 92 PHE A CA 1
ATOM 684 C C . PHE A 1 92 ? 3.207 -5.507 -9.176 1.00 97.94 92 PHE A C 1
ATOM 686 O O . PHE A 1 92 ? 4.280 -6.102 -9.238 1.00 97.94 92 PHE A O 1
ATOM 693 N N . ALA A 1 93 ? 2.422 -5.340 -10.229 1.00 97.31 93 ALA A N 1
ATOM 694 C CA . ALA A 1 93 ? 2.794 -5.703 -11.585 1.00 97.31 93 ALA A CA 1
ATOM 695 C C . ALA A 1 93 ? 2.688 -4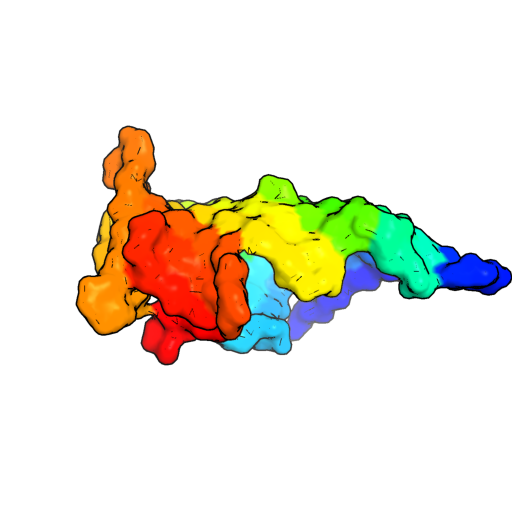.469 -12.477 1.00 97.31 93 ALA A C 1
ATOM 697 O O . ALA A 1 93 ? 1.741 -3.699 -12.373 1.00 97.31 93 ALA A O 1
ATOM 698 N N . LEU A 1 94 ? 3.653 -4.274 -13.361 1.00 96.19 94 LEU A N 1
ATOM 699 C CA . LEU A 1 94 ? 3.583 -3.275 -14.413 1.00 96.19 94 LEU A CA 1
ATOM 700 C C . LEU A 1 94 ? 3.422 -4.023 -15.728 1.00 96.19 94 LEU A C 1
ATOM 702 O O . LEU A 1 94 ? 4.252 -4.869 -16.050 1.00 96.19 94 LEU A O 1
ATOM 706 N N . GLN A 1 95 ? 2.364 -3.734 -16.477 1.00 94.12 95 GLN A N 1
ATOM 707 C CA . GLN A 1 95 ? 2.143 -4.330 -17.789 1.00 94.12 95 GLN A CA 1
ATOM 708 C C . GLN A 1 95 ? 1.484 -3.312 -18.707 1.00 94.12 95 GLN A C 1
ATOM 710 O O . GLN A 1 95 ? 0.450 -2.739 -18.374 1.00 94.12 95 GLN A O 1
ATOM 715 N N . GLY A 1 96 ? 2.072 -3.075 -19.877 1.00 89.12 96 GLY A N 1
ATOM 716 C CA . GLY A 1 96 ? 1.432 -2.214 -20.871 1.00 89.12 96 GLY A CA 1
ATOM 717 C C . GLY A 1 96 ? 1.361 -0.738 -20.464 1.00 89.12 96 GLY A C 1
ATOM 718 O O . GLY A 1 96 ? 0.526 -0.009 -20.990 1.00 89.12 96 GLY A O 1
ATOM 719 N N . GLY A 1 97 ? 2.187 -0.291 -19.511 1.00 82.94 97 GLY A N 1
ATOM 720 C CA . GLY A 1 97 ? 2.071 1.043 -18.908 1.00 82.94 97 GLY A CA 1
ATOM 721 C C . GLY A 1 97 ? 0.967 1.171 -17.846 1.00 82.94 97 GLY A C 1
ATOM 722 O O . GLY A 1 97 ? 0.668 2.286 -17.422 1.00 82.94 97 GLY A O 1
ATOM 723 N N . VAL A 1 98 ? 0.374 0.055 -17.406 1.00 91.94 98 VAL A N 1
ATOM 724 C CA . VAL A 1 98 ? -0.590 -0.004 -16.299 1.00 91.94 98 VAL A CA 1
ATOM 725 C C . VAL A 1 98 ? 0.081 -0.633 -15.083 1.00 91.94 98 VAL A C 1
ATOM 727 O O . VAL A 1 98 ? 0.560 -1.767 -15.150 1.00 91.94 98 VAL A O 1
ATOM 730 N N . LEU A 1 99 ? 0.112 0.099 -13.971 1.00 94.94 99 LEU A N 1
ATOM 731 C CA . LEU A 1 99 ? 0.540 -0.408 -12.673 1.00 94.94 99 LEU A CA 1
ATOM 732 C C . LEU A 1 99 ? -0.652 -1.072 -11.986 1.00 94.94 99 LEU A C 1
ATOM 734 O O . LEU A 1 99 ? -1.646 -0.421 -11.688 1.00 94.94 99 LEU A O 1
ATOM 738 N N . GLN A 1 100 ? -0.547 -2.357 -11.708 1.00 96.88 100 GLN A N 1
ATOM 739 C CA . GLN A 1 100 ? -1.527 -3.151 -10.985 1.00 96.88 100 GLN A CA 1
ATOM 740 C C . GLN A 1 100 ? -0.994 -3.453 -9.589 1.00 96.88 100 GLN A C 1
ATOM 742 O O . GLN A 1 100 ? 0.164 -3.825 -9.426 1.00 96.88 100 GLN A O 1
ATOM 747 N N . CYS A 1 101 ? -1.854 -3.335 -8.589 1.00 97.44 101 CYS A N 1
ATOM 748 C CA . CYS A 1 101 ? -1.632 -3.792 -7.227 1.00 97.44 101 CYS A CA 1
ATOM 749 C C . CYS A 1 101 ? -2.712 -4.838 -6.925 1.00 97.44 101 CYS A C 1
ATOM 751 O O . CYS A 1 101 ? -3.802 -4.473 -6.485 1.00 97.44 101 CYS A O 1
ATOM 753 N N . PRO A 1 102 ? -2.493 -6.125 -7.248 1.00 96.00 102 PRO A N 1
ATOM 754 C CA . PRO A 1 102 ? -3.477 -7.166 -6.962 1.00 96.00 102 PRO A CA 1
ATOM 755 C C . PRO A 1 102 ? -3.686 -7.397 -5.462 1.00 96.00 102 PRO A C 1
ATOM 757 O O . PRO A 1 102 ? -4.768 -7.825 -5.071 1.00 96.00 102 PRO A O 1
ATOM 760 N N . ASP A 1 103 ? -2.663 -7.136 -4.645 1.00 96.06 103 ASP A N 1
ATOM 761 C CA . ASP A 1 103 ? -2.699 -7.356 -3.202 1.00 96.06 103 ASP A CA 1
ATOM 762 C C . ASP A 1 103 ? -1.732 -6.408 -2.488 1.00 96.06 103 ASP A C 1
ATOM 764 O O . ASP A 1 103 ? -0.520 -6.447 -2.715 1.00 96.06 103 ASP A O 1
ATOM 768 N N . ILE A 1 104 ? -2.273 -5.586 -1.597 1.00 97.38 104 ILE A N 1
ATOM 769 C CA . ILE A 1 104 ? -1.537 -4.916 -0.530 1.00 97.38 104 ILE A CA 1
ATOM 770 C C . ILE A 1 104 ? -2.252 -5.194 0.784 1.00 97.38 104 ILE A C 1
ATOM 772 O O . ILE A 1 104 ? -3.472 -5.072 0.874 1.00 97.38 104 ILE A O 1
ATOM 776 N N . ARG A 1 105 ? -1.509 -5.577 1.816 1.00 97.56 105 ARG A N 1
ATOM 777 C CA . ARG A 1 105 ? -2.068 -5.848 3.133 1.00 97.56 105 ARG A CA 1
ATOM 778 C C . ARG A 1 105 ? -1.129 -5.452 4.261 1.00 97.56 105 ARG A C 1
ATOM 780 O O . ARG A 1 105 ? 0.079 -5.644 4.162 1.00 97.56 105 ARG A O 1
ATOM 787 N N . LEU A 1 106 ? -1.713 -4.949 5.338 1.00 97.00 106 LEU A N 1
ATOM 788 C CA . LEU A 1 106 ? -1.126 -4.863 6.672 1.00 97.00 106 LEU A CA 1
ATOM 789 C C . LEU A 1 106 ? -2.111 -5.545 7.615 1.00 97.00 106 LEU A C 1
ATOM 791 O O . LEU A 1 106 ? -3.275 -5.146 7.663 1.00 97.00 106 LEU A O 1
ATOM 795 N N . THR A 1 107 ? -1.679 -6.576 8.327 1.00 96.81 107 THR A N 1
ATOM 796 C CA . THR A 1 107 ? -2.561 -7.389 9.172 1.00 96.81 107 THR A CA 1
ATOM 797 C C . THR A 1 107 ? -2.087 -7.306 10.608 1.00 96.81 107 THR A C 1
ATOM 799 O O . THR A 1 107 ? -0.923 -7.569 10.888 1.00 96.81 107 THR A O 1
ATOM 802 N N . GLY A 1 108 ? -2.986 -6.927 11.506 1.00 94.50 108 GLY A N 1
ATOM 803 C CA . GLY A 1 108 ? -2.721 -6.833 12.932 1.00 94.50 108 GLY A CA 1
ATOM 804 C C . GLY A 1 108 ? -3.987 -7.073 13.739 1.00 94.50 108 GLY A C 1
ATOM 805 O O . GLY A 1 108 ? -5.104 -7.075 13.210 1.00 94.50 108 GLY A O 1
ATOM 806 N N . GLU A 1 109 ? -3.820 -7.250 15.045 1.00 90.38 109 GLU A N 1
ATOM 807 C CA . GLU A 1 109 ? -4.929 -7.564 15.947 1.00 90.38 109 GLU A CA 1
ATOM 808 C C . GLU A 1 109 ? -5.982 -6.442 15.982 1.00 90.38 109 GLU A C 1
ATOM 810 O O . GLU A 1 109 ? -7.189 -6.698 15.910 1.00 90.38 109 GLU A O 1
ATOM 815 N N . ARG A 1 110 ? -5.522 -5.188 16.076 1.00 90.06 110 ARG A N 1
ATOM 816 C CA . ARG A 1 110 ? -6.370 -4.001 16.286 1.00 90.06 110 ARG A CA 1
ATOM 817 C C . ARG A 1 110 ? -6.818 -3.319 15.001 1.00 90.06 110 ARG A C 1
ATOM 819 O O . ARG A 1 110 ? -7.774 -2.549 15.035 1.00 90.06 110 ARG A O 1
ATOM 826 N N . ALA A 1 111 ? -6.135 -3.568 13.894 1.00 92.50 111 ALA A N 1
ATOM 827 C CA . ALA A 1 111 ? -6.510 -3.056 12.589 1.00 92.50 111 ALA A CA 1
ATOM 828 C C . ALA A 1 111 ? -5.926 -3.945 11.495 1.00 92.50 111 ALA A C 1
ATOM 830 O O . ALA A 1 111 ? -4.836 -4.493 11.635 1.00 92.50 111 ALA A O 1
ATOM 831 N N . SER A 1 112 ? -6.633 -4.058 10.380 1.00 95.31 112 SER A N 1
ATOM 832 C CA . SER A 1 112 ? -6.100 -4.640 9.154 1.00 95.31 112 SER A CA 1
ATOM 833 C C . SER A 1 112 ? -6.466 -3.766 7.963 1.00 95.31 112 SER A C 1
ATOM 835 O O . SER A 1 112 ? -7.598 -3.303 7.844 1.00 95.31 112 SER A O 1
ATOM 837 N N . PHE A 1 113 ? -5.505 -3.552 7.078 1.00 95.81 113 PHE A N 1
ATOM 838 C CA . PHE A 1 113 ? -5.636 -2.779 5.851 1.00 95.81 113 PHE A CA 1
ATOM 839 C C . PHE A 1 113 ? -5.453 -3.752 4.700 1.00 95.81 113 PHE A C 1
ATOM 841 O O . PHE A 1 113 ? -4.418 -4.400 4.632 1.00 95.81 113 PHE A O 1
ATOM 848 N N . LEU A 1 114 ? -6.444 -3.887 3.827 1.00 97.44 114 LEU A N 1
ATOM 849 C CA . LEU A 1 114 ? -6.448 -4.835 2.715 1.00 97.44 114 LEU A CA 1
ATOM 850 C C . LEU A 1 114 ? -6.845 -4.084 1.457 1.00 97.44 114 LEU A C 1
ATOM 852 O O . LEU A 1 114 ? -7.929 -3.515 1.402 1.00 97.44 114 LEU A O 1
ATOM 856 N N . GLY A 1 115 ? -5.993 -4.058 0.448 1.00 97.56 115 GLY A N 1
ATOM 857 C CA . GLY A 1 115 ? -6.228 -3.245 -0.726 1.00 97.56 115 GLY A CA 1
ATOM 858 C C . GLY A 1 115 ? -5.824 -3.912 -2.020 1.00 97.56 115 GLY A C 1
ATOM 859 O O . GLY A 1 115 ? -5.011 -4.834 -2.068 1.00 97.56 115 GLY A O 1
ATOM 860 N N . ASN A 1 116 ? -6.409 -3.394 -3.084 1.00 97.88 116 ASN A N 1
ATOM 861 C CA . ASN A 1 116 ? -6.072 -3.724 -4.450 1.00 97.88 116 ASN A CA 1
ATOM 862 C C . ASN A 1 116 ? -6.449 -2.564 -5.377 1.00 97.88 116 ASN A C 1
ATOM 864 O O . ASN A 1 116 ? -7.255 -1.693 -5.040 1.00 97.88 116 ASN A O 1
ATOM 868 N N . GLY A 1 117 ? -5.869 -2.539 -6.570 1.00 96.12 117 GLY A N 1
ATOM 869 C CA . GLY A 1 117 ? -6.195 -1.525 -7.558 1.00 96.12 117 GLY A CA 1
ATOM 870 C C . GLY A 1 117 ? -5.305 -1.543 -8.786 1.00 96.12 117 GLY A C 1
ATOM 871 O O . GLY A 1 117 ? -4.456 -2.412 -8.968 1.00 96.12 117 GLY A O 1
ATOM 872 N N . GLN A 1 118 ? -5.514 -0.550 -9.637 1.00 94.75 118 GLN A N 1
ATOM 873 C CA . GLN A 1 118 ? -4.714 -0.294 -10.820 1.00 94.75 118 GLN A CA 1
ATOM 874 C C . GLN A 1 118 ? -4.644 1.205 -11.107 1.00 94.75 118 GLN A C 1
ATOM 876 O O . GLN A 1 118 ? -5.598 1.947 -10.852 1.00 94.75 118 GLN A O 1
ATOM 881 N N . LEU A 1 119 ? -3.523 1.630 -11.673 1.00 90.75 119 LEU A N 1
ATOM 882 C CA . LEU A 1 119 ? -3.231 2.995 -12.069 1.00 90.75 119 LEU A CA 1
ATOM 883 C C . LEU A 1 119 ? -2.645 2.990 -13.483 1.00 90.75 119 LEU A C 1
ATOM 885 O O . LEU A 1 119 ? -1.676 2.290 -13.776 1.00 90.75 119 LEU A O 1
ATOM 889 N N . HIS A 1 120 ? -3.246 3.777 -14.361 1.00 86.94 120 HIS A N 1
ATOM 890 C CA . HIS A 1 120 ? -2.805 4.014 -15.729 1.00 86.94 120 HIS A CA 1
ATOM 891 C C . HIS A 1 120 ? -1.796 5.165 -15.767 1.00 86.94 120 HIS A C 1
ATOM 893 O O . HIS A 1 120 ? -1.745 6.001 -14.864 1.00 86.94 120 HIS A O 1
ATOM 899 N N . ALA A 1 121 ? -0.994 5.233 -16.831 1.00 79.75 121 ALA A N 1
ATOM 900 C CA . ALA A 1 121 ? 0.032 6.266 -16.998 1.00 79.75 121 ALA A CA 1
ATOM 901 C C . ALA A 1 121 ? -0.526 7.703 -17.102 1.00 79.75 121 ALA A C 1
ATOM 903 O O . ALA A 1 121 ? 0.180 8.659 -16.793 1.00 79.75 121 ALA A O 1
ATOM 904 N N . ASP A 1 122 ? -1.792 7.869 -17.496 1.00 77.88 122 ASP A N 1
ATOM 905 C CA . ASP A 1 122 ? -2.513 9.153 -17.464 1.00 77.88 122 ASP A CA 1
ATOM 906 C C . ASP A 1 122 ? -3.026 9.515 -16.047 1.00 77.88 122 ASP A C 1
ATOM 908 O O . ASP A 1 122 ? -3.675 10.541 -15.815 1.00 77.88 122 ASP A O 1
ATOM 912 N N . GLY A 1 123 ? -2.722 8.660 -15.070 1.00 75.75 123 GLY A N 1
ATOM 913 C CA . GLY A 1 123 ? -3.125 8.743 -13.678 1.00 75.75 123 GLY A CA 1
ATOM 914 C C . GLY A 1 123 ? -4.577 8.338 -13.418 1.00 75.75 123 GLY A C 1
ATOM 915 O O . GLY A 1 123 ? -5.019 8.438 -12.273 1.00 75.75 123 GLY A O 1
ATOM 916 N N . GLN A 1 124 ? -5.342 7.910 -14.426 1.00 83.56 124 GLN A N 1
ATOM 917 C CA . GLN A 1 124 ? -6.643 7.297 -14.176 1.00 83.56 124 GLN A CA 1
ATOM 918 C C . GLN A 1 124 ? -6.447 5.971 -13.452 1.00 83.56 124 GLN A C 1
ATOM 920 O O . GLN A 1 124 ? -5.495 5.239 -13.702 1.00 83.56 124 GLN A O 1
ATOM 925 N N . GLY A 1 125 ? -7.345 5.639 -12.537 1.00 88.31 125 GLY A N 1
ATOM 926 C CA . GLY A 1 125 ? -7.183 4.438 -11.738 1.00 88.31 125 GLY A CA 1
ATOM 927 C C . GLY A 1 125 ? -8.446 4.055 -11.005 1.00 88.31 125 GLY A C 1
ATOM 928 O O . GLY A 1 125 ? -9.407 4.821 -10.917 1.00 88.31 125 GLY A O 1
ATOM 929 N N . THR A 1 126 ? -8.419 2.842 -10.483 1.00 91.81 126 THR A N 1
ATOM 930 C CA . THR A 1 126 ? -9.454 2.282 -9.622 1.00 91.81 126 THR A CA 1
ATOM 931 C C . THR A 1 126 ? -8.757 1.529 -8.513 1.00 91.81 126 THR A C 1
ATOM 933 O O . THR A 1 126 ? -7.825 0.773 -8.781 1.00 91.81 126 THR A O 1
ATOM 936 N N . GLY A 1 127 ? -9.215 1.688 -7.285 1.00 95.12 127 GLY A N 1
ATOM 937 C CA . GLY A 1 127 ? -8.646 0.977 -6.157 1.00 95.12 127 GLY A CA 1
ATOM 938 C C . GLY A 1 127 ? -9.610 0.968 -4.995 1.00 95.12 127 GLY A C 1
ATOM 939 O O . GLY A 1 127 ? -10.448 1.863 -4.863 1.00 95.12 127 GLY A O 1
ATOM 940 N N . VAL A 1 128 ? -9.492 -0.062 -4.177 1.00 96.25 128 VAL A N 1
ATOM 941 C CA . VAL A 1 128 ? -10.223 -0.192 -2.928 1.00 96.25 128 VAL A CA 1
ATOM 942 C C . VAL A 1 128 ? -9.213 -0.526 -1.850 1.00 96.25 128 VAL A C 1
ATOM 944 O O . VAL A 1 128 ? -8.349 -1.377 -2.045 1.00 96.25 128 VAL A O 1
ATOM 947 N N . LEU A 1 129 ? -9.324 0.155 -0.719 1.00 96.56 129 LEU A N 1
ATOM 948 C CA . LEU A 1 129 ? -8.650 -0.199 0.514 1.00 96.56 129 LEU A CA 1
ATOM 949 C C . LEU A 1 129 ? -9.721 -0.476 1.565 1.00 96.56 129 LEU A C 1
ATOM 951 O O . LEU A 1 129 ? -10.372 0.439 2.061 1.00 96.56 129 LEU A O 1
ATOM 955 N N . ARG A 1 130 ? -9.906 -1.745 1.900 1.00 96.75 130 ARG A N 1
ATOM 956 C CA . ARG A 1 130 ? -10.707 -2.178 3.033 1.00 96.75 130 ARG A CA 1
ATOM 957 C C . ARG A 1 130 ? -9.919 -1.980 4.315 1.00 96.75 130 ARG A C 1
ATOM 959 O O . ARG A 1 130 ? -8.819 -2.511 4.464 1.00 96.75 130 ARG A O 1
ATOM 966 N N . VAL A 1 131 ? -10.515 -1.273 5.259 1.00 95.25 131 VAL A N 1
ATOM 967 C CA . VAL A 1 131 ? -10.000 -1.156 6.618 1.00 95.25 131 VAL A CA 1
ATOM 968 C C . VAL A 1 131 ? -10.902 -1.951 7.542 1.00 95.25 131 VAL A C 1
ATOM 970 O O . VAL A 1 131 ? -12.111 -1.748 7.540 1.00 95.25 131 VAL A O 1
ATOM 973 N N . VAL A 1 132 ? -10.317 -2.860 8.315 1.00 95.50 132 VAL A N 1
ATOM 974 C CA . VAL A 1 132 ? -11.002 -3.723 9.280 1.00 95.50 132 VAL A CA 1
ATOM 975 C C . VAL A 1 132 ? -10.528 -3.360 10.679 1.00 95.50 132 VAL A C 1
ATOM 977 O O . VAL A 1 132 ? -9.328 -3.363 10.939 1.00 95.50 132 VAL A O 1
ATOM 980 N N . VAL A 1 133 ? -11.455 -3.064 11.585 1.00 93.62 133 VAL A N 1
ATOM 981 C CA . VAL A 1 133 ? -11.170 -2.614 12.956 1.00 93.62 133 VAL A CA 1
ATOM 982 C C . VAL A 1 133 ? -12.199 -3.170 13.953 1.00 93.62 133 VAL A C 1
ATOM 984 O O . VAL A 1 133 ? -13.287 -3.587 13.551 1.00 93.62 133 VAL A O 1
ATOM 987 N N . PRO A 1 134 ? -11.911 -3.182 15.265 1.00 93.50 134 PRO A N 1
ATOM 988 C CA . PRO A 1 134 ? -12.910 -3.452 16.294 1.00 93.50 134 PRO A CA 1
ATOM 989 C C . PRO A 1 134 ? -14.055 -2.419 16.292 1.00 93.50 134 PRO A C 1
ATOM 991 O O . PRO A 1 134 ? -13.824 -1.255 15.944 1.00 93.50 134 PRO A O 1
ATOM 994 N N . PRO A 1 135 ? -15.264 -2.780 16.770 1.00 93.31 135 PRO A N 1
ATOM 995 C CA . PRO A 1 135 ? -16.410 -1.868 16.830 1.00 93.31 135 PRO A CA 1
ATOM 996 C C . PRO A 1 135 ? -16.130 -0.538 17.545 1.00 93.31 135 PRO A C 1
ATOM 998 O O . PRO A 1 135 ? -16.531 0.515 17.060 1.00 93.31 135 PRO A O 1
ATOM 1001 N N . ALA A 1 136 ? -15.382 -0.561 18.653 1.00 91.00 136 ALA A N 1
ATOM 1002 C CA . ALA A 1 136 ? -15.026 0.655 19.388 1.00 91.00 136 ALA A CA 1
ATOM 1003 C C . ALA A 1 136 ? -14.206 1.643 18.536 1.00 91.00 136 ALA A C 1
ATOM 1005 O O . ALA A 1 136 ? -14.435 2.849 18.582 1.00 91.00 136 ALA A O 1
ATOM 1006 N N . THR A 1 137 ? -13.281 1.136 17.717 1.00 89.81 137 THR A N 1
ATOM 1007 C CA . THR A 1 137 ? -12.491 1.959 16.793 1.00 89.81 137 THR A CA 1
ATOM 1008 C C . THR A 1 137 ? -13.346 2.478 15.640 1.00 89.81 137 THR A C 1
ATOM 1010 O O . THR A 1 137 ? -13.200 3.638 15.263 1.00 89.81 137 THR A O 1
ATOM 1013 N N . ALA A 1 138 ? -14.271 1.665 15.118 1.00 92.12 138 ALA A N 1
ATOM 1014 C CA . ALA A 1 138 ? -15.192 2.080 14.060 1.00 92.12 138 ALA A CA 1
ATOM 1015 C C . ALA A 1 138 ? -16.071 3.271 14.477 1.00 92.12 138 ALA A C 1
ATOM 1017 O O . ALA A 1 138 ? -16.270 4.183 13.677 1.00 92.12 138 ALA A O 1
ATOM 1018 N N . VAL A 1 139 ? -16.546 3.310 15.729 1.00 90.94 139 VAL A N 1
ATOM 1019 C CA . VAL A 1 139 ? -17.309 4.453 16.269 1.00 90.94 139 VAL A CA 1
ATOM 1020 C C . VAL A 1 139 ? -16.464 5.730 16.248 1.00 90.94 139 VAL A C 1
ATOM 1022 O O . VAL A 1 139 ? -16.878 6.725 15.660 1.00 90.94 139 VAL A O 1
ATOM 1025 N N . ILE A 1 140 ? -15.243 5.673 16.794 1.00 88.31 140 ILE A N 1
ATOM 1026 C CA . ILE A 1 140 ? -14.317 6.820 16.825 1.00 88.31 140 ILE A CA 1
ATOM 1027 C C . ILE A 1 140 ? -14.023 7.321 15.407 1.00 88.31 140 ILE A C 1
ATOM 1029 O O . ILE A 1 140 ? -14.003 8.521 15.144 1.00 88.31 140 ILE A O 1
ATOM 1033 N N . TRP A 1 141 ? -13.771 6.403 14.475 1.00 88.94 141 TRP A N 1
ATOM 1034 C CA . TRP A 1 141 ? -13.446 6.760 13.099 1.00 88.94 141 TRP A CA 1
ATOM 1035 C C . TRP A 1 141 ? -14.652 7.291 12.326 1.00 88.94 141 TRP A C 1
ATOM 1037 O O . TRP A 1 141 ? -14.478 8.165 11.487 1.00 88.94 141 TRP A O 1
ATOM 1047 N N . THR A 1 142 ? -15.865 6.830 12.629 1.00 90.88 142 THR A N 1
ATOM 1048 C CA . THR A 1 142 ? -17.094 7.368 12.028 1.00 90.88 142 THR A CA 1
ATOM 1049 C C . THR A 1 142 ? -17.247 8.856 12.329 1.00 90.88 142 THR A C 1
ATOM 1051 O O . THR A 1 142 ? -17.530 9.635 11.422 1.00 90.88 142 THR A O 1
ATOM 1054 N N . GLU A 1 143 ? -16.999 9.261 13.576 1.00 87.38 143 GLU A N 1
ATOM 1055 C CA . GLU A 1 143 ? -17.051 10.668 13.989 1.00 87.38 143 GLU A CA 1
ATOM 1056 C C . GLU A 1 143 ? -15.944 11.498 13.328 1.00 87.38 143 GLU A C 1
ATOM 1058 O O . GLU A 1 143 ? -16.208 12.578 12.807 1.00 87.38 143 GLU A O 1
ATOM 1063 N N . ARG A 1 144 ? -14.710 10.978 13.295 1.00 85.38 144 ARG A N 1
ATOM 1064 C CA . ARG A 1 144 ? -13.551 11.683 12.713 1.00 85.38 144 ARG A CA 1
ATOM 1065 C C . ARG A 1 144 ? -13.650 11.895 11.209 1.00 85.38 144 ARG A C 1
ATOM 1067 O O . ARG A 1 144 ? -13.172 12.897 10.694 1.00 85.38 144 ARG A O 1
ATOM 1074 N N . LEU A 1 145 ? -14.216 10.924 10.505 1.00 88.12 145 LEU A N 1
ATOM 1075 C CA . LEU A 1 145 ? -14.290 10.919 9.048 1.00 88.12 145 LEU A CA 1
ATOM 1076 C C . LEU A 1 145 ? -15.582 11.563 8.519 1.00 88.12 145 LEU A C 1
ATOM 1078 O O . LEU A 1 145 ? -15.798 11.582 7.306 1.00 88.12 145 LEU A O 1
ATOM 1082 N N . ALA A 1 146 ? -16.451 12.069 9.398 1.00 89.25 146 ALA A N 1
ATOM 1083 C CA . ALA A 1 146 ? -17.657 12.778 8.999 1.00 89.25 146 ALA A CA 1
ATOM 1084 C C . ALA A 1 146 ? -17.323 14.151 8.388 1.00 89.25 146 ALA A C 1
ATOM 1086 O O . ALA A 1 146 ? -16.463 14.881 8.878 1.00 89.25 146 ALA A O 1
ATOM 1087 N N . ILE A 1 147 ? -18.025 14.518 7.314 1.00 86.75 147 ILE A N 1
ATOM 1088 C CA . ILE A 1 147 ? -17.860 15.797 6.613 1.00 86.75 147 ILE A CA 1
ATOM 1089 C C . ILE A 1 147 ? -19.236 16.408 6.372 1.00 86.75 147 ILE A C 1
ATOM 1091 O O . ILE A 1 147 ? -20.043 15.881 5.599 1.00 86.75 147 ILE A O 1
ATOM 1095 N N . GLY A 1 148 ? -19.493 17.545 7.025 1.00 86.31 148 GLY A N 1
ATOM 1096 C CA . GLY A 1 148 ? -20.833 18.129 7.080 1.00 86.31 148 GLY A CA 1
ATOM 1097 C C . GLY A 1 148 ? -21.825 17.122 7.667 1.00 86.31 148 GLY A C 1
ATOM 1098 O O . GLY A 1 148 ? -21.533 16.480 8.670 1.00 86.31 148 GLY A O 1
ATOM 1099 N N . ASP A 1 149 ? -22.960 16.930 6.996 1.00 84.56 149 ASP A N 1
ATOM 1100 C CA . ASP A 1 149 ? -24.006 15.992 7.433 1.00 84.56 149 ASP A CA 1
ATOM 1101 C C . ASP A 1 149 ? -23.797 14.549 6.933 1.00 84.56 149 ASP A C 1
ATOM 1103 O O . ASP A 1 149 ? -24.690 13.707 7.049 1.00 84.56 149 ASP A O 1
ATOM 1107 N N . ARG A 1 150 ? -22.646 14.242 6.320 1.00 88.56 150 ARG A N 1
ATOM 1108 C CA . ARG A 1 150 ? -22.335 12.900 5.807 1.00 88.56 150 ARG A CA 1
ATOM 1109 C C . ARG A 1 150 ? -21.290 12.232 6.685 1.00 88.56 150 ARG A C 1
ATOM 1111 O O . ARG A 1 150 ? -20.180 12.736 6.814 1.00 88.56 150 ARG A O 1
ATOM 1118 N N . ALA A 1 151 ? -21.622 11.062 7.216 1.00 89.56 151 ALA A N 1
ATOM 1119 C CA . ALA A 1 151 ? -20.691 10.198 7.930 1.00 89.56 151 ALA A CA 1
ATOM 1120 C C . ALA A 1 151 ? -20.452 8.911 7.128 1.00 89.56 151 ALA A C 1
ATOM 1122 O O . ALA A 1 151 ? -21.374 8.432 6.456 1.00 89.56 151 ALA A O 1
ATOM 1123 N N . PRO A 1 152 ? -19.240 8.339 7.166 1.00 91.56 152 PRO A N 1
ATOM 1124 C CA . PRO A 1 152 ? -19.024 7.013 6.616 1.00 91.56 152 PRO A CA 1
ATOM 1125 C C . PRO A 1 152 ? -19.768 5.956 7.436 1.00 91.56 152 PRO A C 1
ATOM 1127 O O . PRO A 1 152 ? -19.949 6.097 8.643 1.00 91.56 152 PRO A O 1
ATOM 1130 N N . VAL A 1 153 ? -20.148 4.859 6.787 1.00 90.31 153 VAL A N 1
ATOM 1131 C CA . VAL A 1 153 ? -20.798 3.728 7.455 1.00 90.31 153 VAL A CA 1
ATOM 1132 C C . VAL A 1 153 ? -19.850 2.541 7.469 1.00 90.31 153 VAL A C 1
ATOM 1134 O O . VAL A 1 153 ? -19.455 2.034 6.419 1.00 90.31 153 VAL A O 1
ATOM 1137 N N . PHE A 1 154 ? -19.514 2.084 8.672 1.00 94.06 154 PHE A N 1
ATOM 1138 C CA . PHE A 1 154 ? -18.845 0.807 8.871 1.00 94.06 154 PHE A CA 1
ATOM 1139 C C . PHE A 1 154 ? -19.875 -0.323 8.874 1.00 94.06 154 PHE A C 1
ATOM 1141 O O . PHE A 1 154 ? -20.905 -0.234 9.544 1.00 94.06 154 PHE A O 1
ATOM 1148 N N . ALA A 1 155 ? -19.579 -1.404 8.163 1.00 92.94 155 ALA A N 1
ATOM 1149 C CA . ALA A 1 155 ? -20.402 -2.605 8.122 1.00 92.94 155 ALA A CA 1
ATOM 1150 C C . ALA A 1 155 ? -19.759 -3.727 8.958 1.00 92.94 155 ALA A C 1
ATOM 1152 O O . ALA A 1 155 ? -18.532 -3.809 9.019 1.00 92.94 155 ALA A O 1
ATOM 1153 N N . PRO A 1 156 ? -20.544 -4.599 9.609 1.00 93.12 156 PRO A N 1
ATOM 1154 C CA . PRO A 1 156 ? -19.993 -5.763 10.296 1.00 93.12 156 PRO A CA 1
ATOM 1155 C C . PRO A 1 156 ? -19.428 -6.773 9.288 1.00 93.12 156 PRO A C 1
ATOM 1157 O O . PRO A 1 156 ? -19.963 -6.934 8.189 1.00 93.12 156 PRO A O 1
ATOM 1160 N N . LEU A 1 157 ? -18.359 -7.475 9.668 1.00 89.38 157 LEU A N 1
ATOM 1161 C CA . LEU A 1 157 ? -17.980 -8.725 9.006 1.00 89.38 157 LEU A CA 1
ATOM 1162 C C . LEU A 1 157 ? -18.926 -9.859 9.436 1.00 89.38 157 LEU A C 1
ATOM 1164 O O . LEU A 1 157 ? -19.765 -9.688 10.318 1.00 89.38 157 LEU A O 1
ATOM 1168 N N . GLU A 1 158 ? -18.787 -11.035 8.815 1.00 82.12 158 GLU A N 1
ATOM 1169 C CA . GLU A 1 158 ? -19.568 -12.227 9.188 1.00 82.12 158 GLU A CA 1
ATOM 1170 C C . GLU A 1 158 ? -19.448 -12.563 10.686 1.00 82.12 158 GLU A C 1
ATOM 1172 O O . GLU A 1 158 ? -20.394 -13.075 11.284 1.00 82.12 158 GLU A O 1
ATOM 1177 N N . THR A 1 159 ? -18.316 -12.221 11.310 1.00 73.75 159 THR A N 1
ATOM 1178 C CA . THR A 1 159 ? -18.149 -12.231 12.764 1.00 73.75 159 THR A CA 1
ATOM 1179 C C . THR A 1 159 ? -18.354 -10.821 13.346 1.00 73.75 159 THR A C 1
ATOM 1181 O O . THR A 1 159 ? -17.722 -9.865 12.890 1.00 73.75 159 THR A O 1
ATOM 1184 N N . PRO A 1 160 ? -19.193 -10.660 14.389 1.00 72.56 160 PRO A N 1
ATOM 1185 C CA . PRO A 1 160 ? -19.568 -9.347 14.928 1.00 72.56 160 PRO A CA 1
ATOM 1186 C C . PRO A 1 160 ? -18.428 -8.612 15.656 1.00 72.56 160 PRO A C 1
ATOM 1188 O O . PRO A 1 160 ? -18.568 -7.442 16.006 1.00 72.56 160 PRO A O 1
ATOM 1191 N N . ASP A 1 161 ? -17.284 -9.266 15.861 1.00 89.25 161 ASP A N 1
ATOM 1192 C CA . ASP A 1 161 ? -16.132 -8.702 16.574 1.00 89.25 161 ASP A CA 1
ATOM 1193 C C . ASP A 1 161 ? -15.289 -7.748 15.715 1.00 89.25 161 ASP A C 1
ATOM 1195 O O . ASP A 1 161 ? -14.297 -7.173 16.188 1.00 89.25 161 ASP A O 1
ATOM 1199 N N . ARG A 1 162 ? -15.638 -7.598 14.433 1.00 93.00 162 ARG A N 1
ATOM 1200 C CA . ARG A 1 162 ? -14.926 -6.753 13.477 1.00 93.00 162 ARG A CA 1
ATOM 1201 C C . ARG A 1 162 ? -15.896 -6.006 12.570 1.00 93.00 162 ARG A C 1
ATOM 1203 O O . ARG A 1 162 ? -16.856 -6.556 12.039 1.00 93.00 162 ARG A O 1
ATOM 1210 N N . MET A 1 163 ? -15.576 -4.739 12.367 1.00 95.56 163 MET A N 1
ATOM 1211 C CA . MET A 1 163 ? -16.241 -3.828 11.452 1.00 95.56 163 MET A CA 1
ATOM 1212 C C . MET A 1 163 ? -15.292 -3.511 10.303 1.00 95.56 163 MET A C 1
ATOM 1214 O O . MET A 1 163 ? -14.076 -3.482 10.498 1.00 95.56 163 MET A O 1
ATOM 1218 N N . PHE A 1 164 ? -15.828 -3.230 9.124 1.00 95.94 164 PHE A N 1
ATOM 1219 C CA . PHE A 1 164 ? -15.039 -2.794 7.986 1.00 95.94 164 PHE A CA 1
ATOM 1220 C C . PHE A 1 164 ? -15.638 -1.579 7.285 1.00 95.94 164 PHE A C 1
ATOM 1222 O O . PHE A 1 164 ? -16.845 -1.340 7.322 1.00 95.94 164 PHE A O 1
ATOM 1229 N N . ILE A 1 165 ? -14.770 -0.838 6.609 1.00 95.88 165 ILE A N 1
ATOM 1230 C CA . ILE A 1 165 ? -15.118 0.214 5.660 1.00 95.88 165 ILE A CA 1
ATOM 1231 C C . ILE A 1 165 ? -14.250 0.058 4.416 1.00 95.88 165 ILE A C 1
ATOM 1233 O O . ILE A 1 165 ? -13.069 -0.272 4.519 1.00 95.88 165 ILE A O 1
ATOM 1237 N N . ASP A 1 166 ? -14.827 0.316 3.248 1.00 96.69 166 ASP A N 1
ATOM 1238 C CA . ASP A 1 166 ? -14.085 0.353 1.991 1.00 96.69 166 ASP A CA 1
ATOM 1239 C C . ASP A 1 166 ? -13.794 1.805 1.605 1.00 96.69 166 ASP A C 1
ATOM 1241 O O . ASP A 1 166 ? -14.706 2.607 1.411 1.00 96.69 166 ASP A O 1
ATOM 1245 N N . LEU A 1 167 ? -12.512 2.133 1.475 1.00 95.31 167 LEU A N 1
ATOM 1246 C CA . LEU A 1 167 ? -12.021 3.407 0.965 1.00 95.31 167 LEU A CA 1
ATOM 1247 C C . LEU A 1 167 ? -11.790 3.255 -0.535 1.00 95.31 167 LEU A C 1
ATOM 1249 O O . LEU A 1 167 ? -10.920 2.492 -0.961 1.00 95.31 167 LEU A O 1
ATOM 1253 N N . ARG A 1 168 ? -12.593 3.932 -1.351 1.00 95.00 168 ARG A N 1
ATOM 1254 C CA . ARG A 1 168 ? -12.629 3.690 -2.798 1.00 95.00 168 ARG A CA 1
ATOM 1255 C C . ARG A 1 168 ? -12.059 4.872 -3.550 1.00 95.00 168 ARG A C 1
ATOM 1257 O O . ARG A 1 168 ? -12.550 5.989 -3.430 1.00 95.00 168 ARG A O 1
ATOM 1264 N N . TRP A 1 169 ? -11.059 4.613 -4.382 1.00 92.31 169 TRP A N 1
ATOM 1265 C CA . TRP A 1 169 ? -10.595 5.602 -5.339 1.00 92.31 169 TRP A CA 1
ATOM 1266 C C . TRP A 1 169 ? -11.669 5.835 -6.397 1.00 92.31 169 TRP A C 1
ATOM 1268 O O . TRP A 1 169 ? -12.065 4.909 -7.112 1.00 92.31 169 TRP A O 1
ATOM 1278 N N . ILE A 1 170 ? -12.094 7.084 -6.532 1.00 88.81 170 ILE A N 1
ATOM 1279 C CA . ILE A 1 170 ? -13.064 7.517 -7.529 1.00 88.81 170 ILE A CA 1
ATOM 1280 C C . ILE A 1 170 ? -12.481 8.639 -8.387 1.00 88.81 170 ILE A C 1
ATOM 1282 O O . ILE A 1 170 ? -11.754 9.513 -7.916 1.00 88.81 170 ILE A O 1
ATOM 1286 N N . SER A 1 171 ? -12.817 8.608 -9.674 1.00 83.62 171 SER A N 1
ATOM 1287 C CA . SER A 1 171 ? -12.483 9.660 -10.638 1.00 83.62 171 SER A CA 1
ATOM 1288 C C . SER A 1 171 ? -13.780 10.292 -11.142 1.00 83.62 171 SER A C 1
ATOM 1290 O O . SER A 1 171 ? -14.733 9.576 -11.447 1.00 83.62 171 SER A O 1
ATOM 1292 N N . TYR A 1 172 ? -13.835 11.619 -11.216 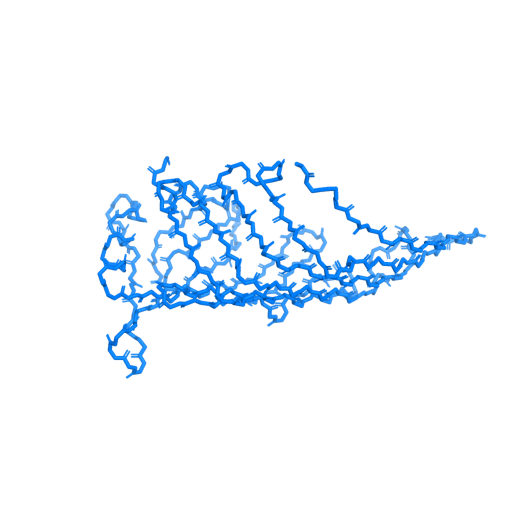1.00 80.75 172 TYR A N 1
ATOM 1293 C CA . TYR A 1 172 ? -14.996 12.385 -11.682 1.00 80.75 172 TYR A CA 1
ATOM 1294 C C . TYR A 1 172 ? -14.545 13.573 -12.543 1.00 80.75 172 TYR A C 1
ATOM 1296 O O . TYR A 1 172 ? -13.361 13.896 -12.604 1.00 80.75 172 TYR A O 1
ATOM 1304 N N . SER A 1 173 ? -15.483 14.238 -13.226 1.00 74.06 173 SER A N 1
ATOM 1305 C CA . SER A 1 173 ? -15.196 15.267 -14.245 1.00 74.06 173 SER A CA 1
ATOM 1306 C C . SER A 1 173 ? -14.367 16.468 -13.761 1.00 74.06 173 SER A C 1
ATOM 1308 O O . SER A 1 173 ? -13.835 17.202 -14.587 1.00 74.06 173 SER A O 1
ATOM 1310 N N . GLY A 1 174 ? -14.234 16.661 -12.446 1.00 73.00 174 GLY A N 1
ATOM 1311 C CA . GLY A 1 174 ? -13.463 17.741 -11.825 1.00 73.00 174 GLY A CA 1
ATOM 1312 C C . GLY A 1 174 ? -12.268 17.287 -10.982 1.00 73.00 174 GLY A C 1
ATOM 1313 O O . GLY A 1 174 ? -11.661 18.132 -10.330 1.00 73.00 174 GLY A O 1
ATOM 1314 N N . GLY A 1 175 ? -11.932 15.991 -10.939 1.00 82.75 175 GLY A N 1
ATOM 1315 C CA . GLY A 1 175 ? -10.807 15.518 -10.132 1.00 82.75 175 GLY A CA 1
ATOM 1316 C C . GLY A 1 175 ? -10.863 14.050 -9.719 1.00 82.75 175 GLY A C 1
ATOM 1317 O O . GLY A 1 175 ? -11.484 13.201 -10.359 1.00 82.75 175 GLY A O 1
ATOM 1318 N N . ARG A 1 176 ? -10.145 13.757 -8.637 1.00 88.12 176 ARG A N 1
ATOM 1319 C CA . ARG A 1 176 ? -9.996 12.429 -8.035 1.00 88.12 176 ARG A CA 1
ATOM 1320 C C . ARG A 1 176 ? -10.270 12.553 -6.545 1.00 88.12 176 ARG A C 1
ATOM 1322 O O . ARG A 1 176 ? -9.911 13.562 -5.943 1.00 88.12 176 ARG A O 1
ATOM 1329 N N . GLY A 1 177 ? -10.868 11.526 -5.964 1.00 91.12 177 GLY A N 1
ATOM 1330 C CA . GLY A 1 177 ? -11.188 11.493 -4.545 1.00 91.12 177 GLY A CA 1
ATOM 1331 C C . GLY A 1 177 ? -11.161 10.081 -3.988 1.00 91.12 177 GLY A C 1
ATOM 1332 O O . GLY A 1 177 ? -11.108 9.102 -4.734 1.00 91.12 177 GLY A O 1
ATOM 1333 N N . ILE A 1 178 ? -11.214 9.997 -2.668 1.00 93.00 178 ILE A N 1
ATOM 1334 C CA . ILE A 1 178 ? -11.443 8.764 -1.929 1.00 93.00 178 ILE A CA 1
ATOM 1335 C C . ILE A 1 178 ? -12.848 8.845 -1.343 1.00 93.00 178 ILE A C 1
ATOM 1337 O O . ILE A 1 178 ? -13.124 9.710 -0.516 1.00 93.00 178 ILE A O 1
ATOM 1341 N N . GLU A 1 179 ? -13.737 7.969 -1.797 1.00 94.06 179 GLU A N 1
ATOM 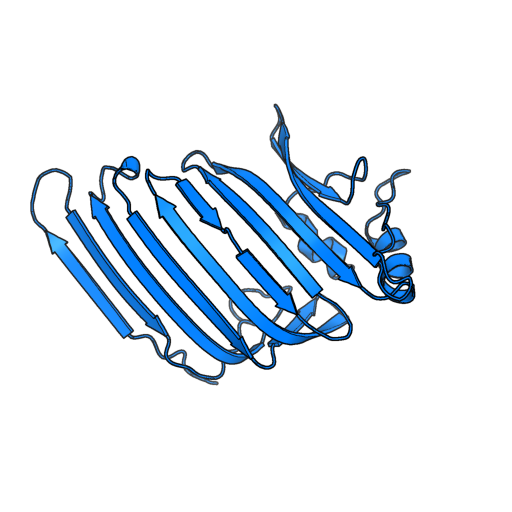1342 C CA . GLU A 1 179 ? -15.034 7.740 -1.162 1.00 94.06 179 GLU A CA 1
ATOM 1343 C C . GLU A 1 179 ? -14.809 6.935 0.128 1.00 94.06 179 GLU A C 1
ATOM 1345 O O . GLU A 1 179 ? -14.214 5.854 0.099 1.00 94.06 179 GLU A O 1
ATOM 1350 N N . LEU A 1 180 ? -15.265 7.474 1.258 1.00 94.50 180 LEU A N 1
ATOM 1351 C CA . LEU A 1 180 ? -15.143 6.874 2.584 1.00 94.50 180 LEU A CA 1
ATOM 1352 C C . LEU A 1 180 ? -16.380 6.014 2.881 1.00 94.50 180 LEU A C 1
ATOM 1354 O O . LEU A 1 180 ? -17.356 6.490 3.459 1.00 94.50 180 LEU A O 1
ATOM 1358 N N . GLY A 1 181 ? -16.351 4.740 2.493 1.00 92.50 181 GLY A N 1
ATOM 1359 C CA . GLY A 1 181 ? -17.508 3.848 2.602 1.00 92.50 181 GLY A CA 1
ATOM 1360 C C . GLY A 1 181 ? -18.584 4.151 1.555 1.00 92.50 181 GLY A C 1
ATOM 1361 O O . GLY A 1 181 ? -18.668 5.250 1.015 1.00 92.50 181 GLY A O 1
ATOM 1362 N N . ALA A 1 182 ? -19.420 3.163 1.236 1.00 89.31 182 ALA A N 1
ATOM 1363 C CA . ALA A 1 182 ? -20.405 3.299 0.163 1.00 89.31 182 ALA A CA 1
ATOM 1364 C C . ALA A 1 182 ? -21.386 4.460 0.427 1.00 89.31 182 ALA A C 1
ATOM 1366 O O . ALA A 1 182 ? -22.132 4.433 1.405 1.00 89.31 182 ALA A O 1
ATOM 1367 N N . GLY A 1 183 ? -21.397 5.468 -0.454 1.00 86.75 183 GLY A N 1
ATOM 1368 C CA . GLY A 1 183 ? -22.240 6.660 -0.314 1.00 86.75 183 GLY A CA 1
ATOM 1369 C C . GLY A 1 183 ? -21.771 7.660 0.749 1.00 86.75 183 GLY A C 1
ATOM 1370 O O . GLY A 1 183 ? -22.496 8.614 1.041 1.00 86.75 183 GLY A O 1
ATOM 1371 N N . GLY A 1 184 ? -20.589 7.454 1.332 1.00 90.00 184 GLY A N 1
ATOM 1372 C CA . GLY A 1 184 ? -20.017 8.331 2.343 1.00 90.00 184 GLY A CA 1
ATOM 1373 C C . GLY A 1 184 ? -19.371 9.600 1.771 1.00 90.00 184 GLY A C 1
ATOM 1374 O O . GLY A 1 184 ? -19.521 9.931 0.588 1.00 90.00 184 GLY A O 1
ATOM 1375 N N . PRO A 1 185 ? -18.665 10.363 2.621 1.00 92.25 185 PRO A N 1
ATOM 1376 C CA . PRO A 1 185 ? -17.914 11.538 2.196 1.00 92.25 185 PRO A CA 1
ATOM 1377 C C . PRO A 1 185 ? -16.856 11.222 1.137 1.00 92.25 185 PRO A C 1
ATOM 1379 O O . PRO A 1 185 ? -16.301 10.126 1.101 1.00 92.25 185 PRO A O 1
ATOM 1382 N N . ILE A 1 186 ? -16.546 12.213 0.301 1.00 92.12 186 ILE A N 1
ATOM 1383 C CA . ILE A 1 186 ? -15.453 12.140 -0.671 1.00 92.12 186 ILE A CA 1
ATOM 1384 C C . ILE A 1 186 ? -14.376 13.123 -0.238 1.00 92.12 186 ILE A C 1
ATOM 1386 O O . ILE A 1 186 ? -14.663 14.308 -0.065 1.00 92.12 186 ILE A O 1
ATOM 1390 N N . VAL A 1 187 ? -13.145 12.638 -0.106 1.00 91.06 187 VAL A N 1
ATOM 1391 C CA . VAL A 1 187 ? -11.999 13.447 0.326 1.00 91.06 187 VAL A CA 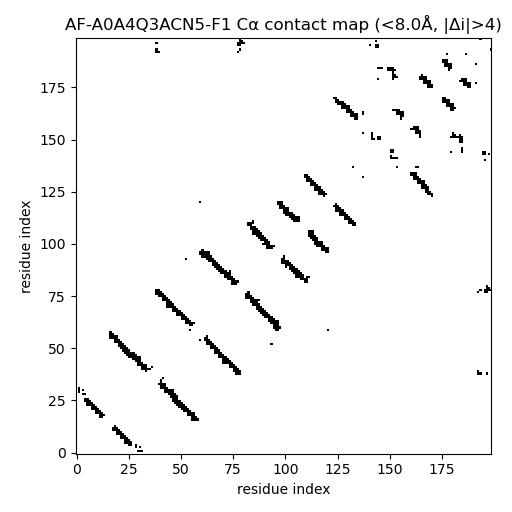1
ATOM 1392 C C . VAL A 1 187 ? -10.903 13.474 -0.731 1.00 91.06 187 VAL A C 1
ATOM 1394 O O . VAL A 1 187 ? -10.735 12.489 -1.459 1.00 91.06 187 VAL A O 1
ATOM 1397 N N . PRO A 1 188 ? -10.128 14.565 -0.841 1.00 89.31 188 PRO A N 1
ATOM 1398 C CA . PRO A 1 188 ? -8.919 14.562 -1.652 1.00 89.31 188 PRO A CA 1
ATOM 1399 C C . PRO A 1 188 ? -7.946 13.472 -1.168 1.00 89.31 188 PRO A C 1
ATOM 1401 O O . PRO A 1 188 ? -7.773 13.309 0.041 1.00 89.31 188 PRO A O 1
ATOM 1404 N N . PRO A 1 189 ? -7.252 12.745 -2.068 1.00 84.62 189 PRO A N 1
ATOM 1405 C CA . PRO A 1 189 ? -6.325 11.685 -1.658 1.00 84.62 189 PRO A CA 1
ATOM 1406 C C . PRO A 1 189 ? -5.222 12.154 -0.700 1.00 84.62 189 PRO A C 1
ATOM 1408 O O . PRO A 1 189 ? -4.789 11.392 0.157 1.00 84.62 189 PRO A O 1
ATOM 1411 N N . VAL A 1 190 ? -4.798 13.415 -0.825 1.00 81.25 190 VAL A N 1
ATOM 1412 C CA . VAL A 1 190 ? -3.767 14.035 0.025 1.00 81.25 190 VAL A CA 1
ATOM 1413 C C . VAL A 1 190 ? -4.229 14.297 1.462 1.00 81.25 190 VAL A C 1
ATOM 1415 O O . VAL A 1 190 ? -3.390 14.445 2.345 1.00 81.25 190 VAL A O 1
ATOM 1418 N N . ASP A 1 191 ? -5.540 14.332 1.706 1.00 83.75 191 ASP A N 1
ATOM 1419 C CA . ASP A 1 191 ? -6.110 14.652 3.017 1.00 83.75 191 ASP A CA 1
ATOM 1420 C C . ASP A 1 191 ? -6.549 13.401 3.790 1.00 83.75 191 ASP A C 1
ATOM 1422 O O . ASP A 1 191 ? -6.796 13.479 4.991 1.00 83.75 191 ASP A O 1
ATOM 1426 N N . LEU A 1 192 ? -6.592 12.228 3.142 1.00 81.69 192 LEU A N 1
ATOM 1427 C CA . LEU A 1 192 ? -7.019 10.975 3.775 1.00 81.69 192 LEU A CA 1
ATOM 1428 C C . LEU A 1 192 ? -6.221 10.671 5.052 1.00 81.69 192 LEU A C 1
ATOM 1430 O O . LEU A 1 192 ? -6.799 10.343 6.086 1.00 81.69 192 LEU A O 1
ATOM 1434 N N . PHE A 1 193 ? -4.895 10.780 4.985 1.00 74.19 193 PHE A N 1
ATOM 1435 C CA . PHE A 1 193 ? -4.036 10.444 6.119 1.00 74.19 193 PHE A CA 1
ATOM 1436 C C . PHE A 1 193 ? -4.131 11.460 7.255 1.00 74.19 193 PHE A C 1
ATOM 1438 O O . PHE A 1 193 ? -4.082 11.054 8.411 1.00 74.19 193 PHE A O 1
ATOM 1445 N N . LYS A 1 194 ? -4.359 12.741 6.944 1.00 76.69 194 LYS A N 1
ATOM 1446 C CA . LYS A 1 194 ? -4.611 13.782 7.952 1.00 76.69 194 LYS A CA 1
ATOM 1447 C C . LYS A 1 194 ? -5.905 13.508 8.714 1.00 76.69 194 LYS A C 1
ATOM 1449 O O . LYS A 1 194 ? -5.912 13.465 9.939 1.00 76.69 194 LYS A O 1
ATOM 1454 N N . LEU A 1 195 ? -6.973 13.170 7.988 1.00 78.62 195 LEU A N 1
ATOM 1455 C CA . LEU A 1 195 ? -8.260 12.807 8.588 1.00 78.62 195 LEU A CA 1
ATOM 1456 C C . LEU A 1 195 ? -8.163 11.559 9.477 1.00 78.62 195 LEU A C 1
ATOM 1458 O O . LEU A 1 195 ? -8.744 11.523 10.561 1.00 78.62 195 LEU A O 1
ATOM 1462 N N . LEU A 1 196 ? -7.401 10.546 9.054 1.00 73.19 196 LEU A N 1
ATOM 1463 C CA . LEU A 1 196 ? -7.146 9.355 9.873 1.00 73.19 196 LEU A CA 1
ATOM 1464 C C . LEU A 1 196 ? -6.278 9.668 11.104 1.00 73.19 196 LEU A C 1
ATOM 1466 O O . LEU A 1 196 ? -6.527 9.122 12.181 1.00 73.19 196 LEU A O 1
ATOM 1470 N N . ALA A 1 197 ? -5.301 10.567 10.963 1.00 70.12 197 ALA A N 1
ATOM 1471 C CA . ALA A 1 197 ? -4.447 11.043 12.049 1.00 70.12 197 ALA A CA 1
ATOM 1472 C C . ALA A 1 197 ? -5.184 11.957 13.048 1.00 70.12 197 ALA A C 1
ATOM 1474 O O . ALA A 1 197 ? -4.748 12.074 14.195 1.00 70.12 197 ALA A O 1
ATOM 1475 N N . GLY A 1 198 ? -6.313 12.553 12.649 1.00 64.88 198 GLY A N 1
ATOM 1476 C CA . GLY A 1 198 ? -7.071 13.510 13.456 1.00 64.88 198 GLY A CA 1
ATOM 1477 C C . GLY A 1 198 ? -6.433 14.901 13.514 1.00 64.88 198 GLY A C 1
ATOM 1478 O O . GLY A 1 198 ? -6.585 15.576 14.532 1.00 64.88 198 GLY A O 1
ATOM 1479 N N . SER A 1 199 ? -5.702 15.295 12.464 1.00 52.16 199 SER A N 1
ATOM 1480 C CA . SER A 1 199 ? -4.995 16.578 12.333 1.00 52.16 199 SER A CA 1
ATOM 1481 C C . SER A 1 199 ? -5.569 17.503 11.263 1.00 52.16 199 SER A C 1
ATOM 1483 O O . SER A 1 199 ? -6.188 17.015 10.289 1.00 52.16 199 SER A O 1
#

Foldseek 3Di:
DDDFDKDKDKDWDDDVLIKIKIKIKGAWAWDWCCVPCVQKGKIFRTKIKIKIWIARNNQLQGIWIKMKMKGAFMWIQHAPDIDTFGIWIWIWIRHRQKIWTQWTWTHDDAKIWIKTWMAHNVRDIKMKIKMKGFPVVVVVLQVLQADPPFTADWDADVDNRMTIAIF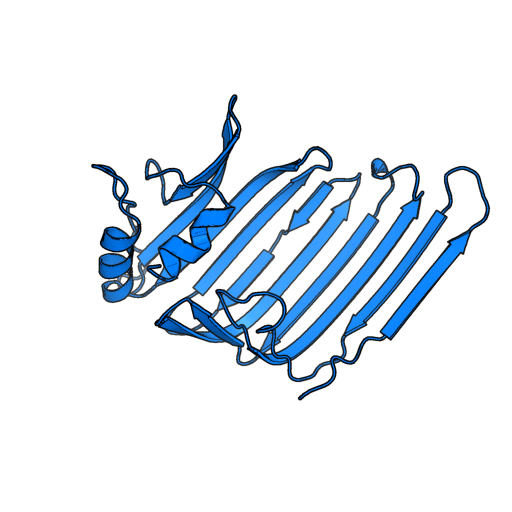IWDADPVGIWTATHDVGDTHRPVCVSVSVNSD